Protein AF-A0A7D5GLR5-F1 (afdb_monomer)

Sequence (211 aa):
MAATEPDDTLAATRSDNTSDATDSDDTLGTWSIRNIVSTMFPILIVLSMLEMGSGYVLEELERTYLENPTLLVLVPVMIGMGGNLGAILSSRLSTRLHLGLLEFDPRNEVLWTNVTAILGLAATVFSALGVAAWVVGRIIAEPMPLVDLFIISIVSGMLLSVIAIVLSLVATYISYTRGLDPDDTTIPVVTNLCDILGVIVLSGVALVVLN

Foldseek 3Di:
DDDDDDDDDPPDDDDDPPDPPPVVVVVVVCVPPVNCCVVVVVVVVVLVVLVVLLVVLVVVCVVLCVVPVLLVLLQVVLLVLLLVLLLVLLVVQLVCVVVVNDDPDPPPPVNVVSLVVSLVVLQVVLQVSLVVSQVCCVPPHPHDDSVLSNQLSNQLSNVSSVVSSVQSSVLSVVCVVVVHRSNVTSSVVSSSVSSSSSSVSSSVSSVVSVD

Structure (mmCIF, N/CA/C/O backbone):
data_AF-A0A7D5GLR5-F1
#
_entry.id   AF-A0A7D5GLR5-F1
#
loop_
_atom_site.group_PDB
_atom_site.id
_atom_site.type_symbol
_atom_site.label_atom_id
_atom_site.label_alt_id
_atom_site.label_comp_id
_atom_site.label_asym_id
_atom_site.label_entity_id
_atom_site.label_seq_id
_atom_site.pdbx_PDB_ins_code
_atom_site.Cartn_x
_atom_site.Cartn_y
_atom_site.Cartn_z
_atom_site.occupancy
_atom_site.B_iso_or_equiv
_atom_site.auth_seq_id
_atom_site.auth_comp_id
_atom_site.auth_asym_id
_atom_site.auth_atom_id
_atom_site.pdbx_PDB_model_num
ATOM 1 N N . MET A 1 1 ? -38.966 45.406 81.814 1.00 36.97 1 MET A N 1
ATOM 2 C CA . MET A 1 1 ? -39.412 44.006 81.956 1.00 36.97 1 MET A CA 1
ATOM 3 C C . MET A 1 1 ? -39.233 43.345 80.600 1.00 36.97 1 MET A C 1
ATOM 5 O O . MET A 1 1 ? -39.897 43.802 79.687 1.00 36.97 1 MET A O 1
ATOM 9 N N . ALA A 1 2 ? -38.299 42.381 80.522 1.00 36.81 2 ALA A N 1
ATOM 10 C CA . ALA A 1 2 ? -38.001 41.416 79.440 1.00 36.81 2 ALA A CA 1
ATOM 11 C C . ALA A 1 2 ? -37.763 41.984 78.014 1.00 36.81 2 ALA A C 1
ATOM 13 O O . ALA A 1 2 ? -38.624 42.650 77.462 1.00 36.81 2 ALA A O 1
ATOM 14 N N . ALA A 1 3 ? -36.557 41.914 77.436 1.00 41.94 3 ALA A N 1
ATOM 15 C CA . ALA A 1 3 ? -35.819 40.734 76.942 1.00 41.94 3 ALA A CA 1
ATOM 16 C C . ALA A 1 3 ? -36.430 40.129 75.666 1.00 41.94 3 ALA A C 1
ATOM 18 O O . ALA A 1 3 ? -37.483 39.514 75.758 1.00 41.94 3 ALA A O 1
ATOM 19 N N . THR A 1 4 ? -35.731 40.292 74.532 1.00 40.88 4 THR A N 1
ATOM 20 C CA . THR A 1 4 ? -35.297 39.203 73.628 1.00 40.88 4 THR A CA 1
ATOM 21 C C . THR A 1 4 ? -34.386 39.772 72.535 1.00 40.88 4 THR A C 1
ATOM 23 O O . THR A 1 4 ? -34.768 40.699 71.821 1.00 40.88 4 THR A O 1
ATOM 26 N N . GLU A 1 5 ? -33.172 39.229 72.468 1.00 53.59 5 GLU A N 1
ATOM 27 C CA . GLU A 1 5 ? -32.169 39.401 71.412 1.00 53.59 5 GLU A CA 1
ATOM 28 C C . GLU A 1 5 ? -32.659 38.804 70.077 1.00 53.59 5 GLU A C 1
ATOM 30 O O . GLU A 1 5 ? -33.437 37.846 70.100 1.00 53.59 5 GLU A O 1
ATOM 35 N N . PRO A 1 6 ? -32.229 39.327 68.914 1.00 46.25 6 PRO A N 1
ATOM 36 C CA . PRO A 1 6 ? -32.397 38.636 67.646 1.00 46.25 6 PRO A CA 1
ATOM 37 C C . PRO A 1 6 ? -31.303 37.576 67.458 1.00 46.25 6 PRO A C 1
ATOM 39 O O . PRO A 1 6 ? -30.111 37.862 67.540 1.00 46.25 6 PRO A O 1
ATOM 42 N N . ASP A 1 7 ? -31.800 36.368 67.215 1.00 47.41 7 ASP A N 1
ATOM 43 C CA . ASP A 1 7 ? -31.128 35.087 67.035 1.00 47.41 7 ASP A CA 1
ATOM 44 C C . ASP A 1 7 ? -30.298 35.013 65.739 1.00 47.41 7 ASP A C 1
ATOM 46 O O . ASP A 1 7 ? -30.576 35.684 64.738 1.00 47.41 7 ASP A O 1
ATOM 50 N N . ASP A 1 8 ? -29.277 34.169 65.793 1.00 51.53 8 ASP A N 1
ATOM 51 C CA . ASP A 1 8 ? -28.234 33.933 64.805 1.00 51.53 8 ASP A CA 1
ATOM 52 C C . ASP A 1 8 ? -28.793 33.462 63.454 1.00 51.53 8 ASP A C 1
ATOM 54 O O . ASP A 1 8 ? -29.379 32.388 63.328 1.00 51.53 8 ASP A O 1
ATOM 58 N N . THR A 1 9 ? -28.578 34.221 62.376 1.00 48.53 9 THR A N 1
ATOM 59 C CA . THR A 1 9 ? -28.794 33.687 61.014 1.00 48.53 9 THR A CA 1
ATOM 60 C C . THR A 1 9 ? -27.865 34.293 59.967 1.00 48.53 9 THR A C 1
ATOM 62 O O . THR A 1 9 ? -28.289 34.579 58.856 1.00 48.53 9 THR A O 1
ATOM 65 N N . LEU A 1 10 ? -26.584 34.494 60.287 1.00 43.31 10 LEU A N 1
ATOM 66 C CA . LEU A 1 10 ? -25.563 34.903 59.307 1.00 43.31 10 LEU A CA 1
ATOM 67 C C . LEU A 1 10 ? -24.182 34.326 59.674 1.00 43.31 10 LEU A C 1
ATOM 69 O O . LEU A 1 10 ? -23.187 35.035 59.776 1.00 43.31 10 LEU A O 1
ATOM 73 N N . ALA A 1 11 ? -24.113 33.010 59.869 1.00 46.34 11 ALA A N 1
ATOM 74 C CA . ALA A 1 11 ? -22.854 32.287 60.014 1.00 46.34 11 ALA A CA 1
ATOM 75 C C . ALA A 1 11 ? -22.907 30.984 59.209 1.00 46.34 11 ALA A C 1
ATOM 77 O O . ALA A 1 11 ? -23.265 29.947 59.748 1.00 46.34 11 ALA A O 1
ATOM 78 N N . ALA A 1 12 ? -22.604 31.063 57.907 1.00 43.88 12 ALA A N 1
ATOM 79 C CA . ALA A 1 12 ? -22.010 29.985 57.099 1.00 43.88 12 ALA A CA 1
ATOM 80 C C . ALA A 1 12 ? -21.977 30.391 55.615 1.00 43.88 12 ALA A C 1
ATOM 82 O O . ALA A 1 12 ? -22.615 29.779 54.762 1.00 43.88 12 ALA A O 1
ATOM 83 N N . THR A 1 13 ? -21.215 31.434 55.286 1.00 43.81 13 THR A N 1
ATOM 84 C CA . THR A 1 13 ? -20.824 31.677 53.896 1.00 43.81 13 THR A CA 1
ATOM 85 C C . THR A 1 13 ? -19.373 31.242 53.742 1.00 43.81 13 THR A C 1
ATOM 87 O O . THR A 1 13 ? -18.469 31.938 54.193 1.00 43.81 13 THR A O 1
ATOM 90 N N . ARG A 1 14 ? -19.189 30.121 53.030 1.00 43.31 14 ARG A N 1
ATOM 91 C CA . ARG A 1 14 ? -18.002 29.794 52.222 1.00 43.31 14 ARG A CA 1
ATOM 92 C C . ARG A 1 14 ? -16.770 29.252 52.962 1.00 43.31 14 ARG A C 1
ATOM 94 O O . ARG A 1 14 ? -15.733 29.903 53.027 1.00 43.31 14 ARG A O 1
ATOM 101 N N . SER A 1 15 ? -16.842 27.983 53.348 1.00 46.47 15 SER A N 1
ATOM 102 C CA . SER A 1 15 ? -15.680 27.088 53.377 1.00 46.47 15 SER A CA 1
ATOM 103 C C . SER A 1 15 ? -16.060 25.778 52.693 1.00 46.47 15 SER A C 1
ATOM 105 O O . SER A 1 15 ? -16.924 25.069 53.195 1.00 46.47 15 SER A O 1
ATOM 107 N N . ASP A 1 16 ? -15.506 25.567 51.498 1.00 40.03 16 ASP A N 1
ATOM 108 C CA . ASP A 1 16 ? -15.065 24.277 50.938 1.00 40.03 16 ASP A CA 1
ATOM 109 C C . ASP A 1 16 ? -15.019 24.395 49.415 1.00 40.03 16 ASP A C 1
ATOM 111 O O . ASP A 1 16 ? -15.901 23.977 48.673 1.00 40.03 16 ASP A O 1
ATOM 115 N N . ASN A 1 17 ? -13.951 25.042 48.952 1.00 43.94 17 ASN A N 1
ATOM 116 C CA . ASN A 1 17 ? -13.472 24.932 47.584 1.00 43.94 17 ASN A CA 1
ATOM 117 C C . ASN A 1 17 ? -12.089 24.282 47.652 1.00 43.94 17 ASN A C 1
ATOM 119 O O . ASN A 1 17 ? -11.079 24.958 47.475 1.00 43.94 17 ASN A O 1
ATOM 123 N N . THR A 1 18 ? -12.047 22.997 48.001 1.00 45.31 18 THR A N 1
ATOM 124 C CA . THR A 1 18 ? -10.824 22.180 48.014 1.00 45.31 18 THR A CA 1
ATOM 125 C C . THR A 1 18 ? -11.166 20.715 47.733 1.00 45.31 18 THR A C 1
ATOM 127 O O . THR A 1 18 ? -10.978 19.854 48.586 1.00 45.31 18 THR A O 1
ATOM 130 N N . SER A 1 19 ? -11.700 20.416 46.549 1.00 42.56 19 SER A N 1
ATOM 131 C CA . SER A 1 19 ? -11.796 19.026 46.069 1.00 42.56 19 SER A CA 1
ATOM 132 C C . SER A 1 19 ? -11.801 18.890 44.542 1.00 42.56 19 SER A C 1
ATOM 134 O O . SER A 1 19 ? -12.314 17.904 44.032 1.00 42.56 19 SER A O 1
ATOM 136 N N . ASP A 1 20 ? -11.244 19.865 43.815 1.00 45.47 20 ASP A N 1
ATOM 137 C CA . ASP A 1 20 ? -11.193 19.854 42.338 1.00 45.47 20 ASP A CA 1
ATOM 138 C C . ASP A 1 20 ? -9.765 20.054 41.786 1.00 45.47 20 ASP A C 1
ATOM 140 O O . ASP A 1 20 ? -9.559 20.338 40.615 1.00 45.47 20 ASP A O 1
ATOM 144 N N . ALA A 1 21 ? -8.745 19.938 42.647 1.00 46.94 21 ALA A N 1
ATOM 145 C CA . ALA A 1 21 ? -7.337 20.130 42.270 1.00 46.94 21 ALA A CA 1
ATOM 146 C C . ALA A 1 21 ? -6.544 18.816 42.145 1.00 46.94 21 ALA A C 1
ATOM 148 O O . ALA A 1 21 ? -5.347 18.850 41.884 1.00 46.94 21 ALA A O 1
ATOM 149 N N . THR A 1 22 ? -7.181 17.662 42.355 1.00 45.03 22 THR A N 1
ATOM 150 C CA . THR A 1 22 ? -6.513 16.349 42.337 1.00 45.03 22 THR A CA 1
ATOM 151 C C . THR A 1 22 ? -6.690 15.571 41.034 1.00 45.03 22 THR A C 1
ATOM 153 O O . THR A 1 22 ? -5.967 14.605 40.838 1.00 45.03 22 THR A O 1
ATOM 156 N N . ASP A 1 23 ? -7.576 15.993 40.124 1.00 52.19 23 ASP A N 1
ATOM 157 C CA . ASP A 1 23 ? -7.815 15.292 38.843 1.00 52.19 23 ASP A CA 1
ATOM 158 C C . ASP A 1 23 ? -6.988 15.879 37.674 1.00 52.19 23 ASP A C 1
ATOM 160 O O . ASP A 1 23 ? -6.759 15.250 36.639 1.00 52.19 23 ASP A O 1
ATOM 164 N N . SER A 1 24 ? -6.459 17.097 37.843 1.00 52.53 24 SER A N 1
ATOM 165 C CA . SER A 1 24 ? -5.576 17.738 36.861 1.00 52.53 24 SER A CA 1
ATOM 166 C C . SER A 1 24 ? -4.137 17.213 36.893 1.00 52.53 24 SER A C 1
ATOM 168 O O . SER A 1 24 ? -3.441 17.302 35.887 1.00 52.53 24 SER A O 1
ATOM 170 N N . ASP A 1 25 ? -3.676 16.654 38.016 1.00 53.09 25 ASP A N 1
ATOM 171 C CA . ASP A 1 25 ? -2.301 16.142 38.134 1.00 53.09 25 ASP A CA 1
ATOM 172 C C . ASP A 1 25 ? -2.132 14.746 37.501 1.00 53.09 25 ASP A C 1
ATOM 174 O O . ASP A 1 25 ? -1.087 14.467 36.905 1.00 53.09 25 ASP A O 1
ATOM 178 N N . ASP A 1 26 ? -3.171 13.902 37.515 1.00 55.97 26 ASP A N 1
ATOM 179 C CA . ASP A 1 26 ? -3.141 12.582 36.861 1.00 55.97 26 ASP A CA 1
ATOM 180 C C . ASP A 1 26 ? -3.177 12.693 35.326 1.00 55.97 26 ASP A C 1
ATOM 182 O O . ASP A 1 26 ? -2.518 11.925 34.615 1.00 55.97 26 ASP A O 1
ATOM 186 N N . THR A 1 27 ? -3.857 13.709 34.787 1.00 55.38 27 THR A N 1
ATOM 187 C CA . THR A 1 27 ? -3.875 13.973 33.338 1.00 55.38 27 THR A CA 1
ATOM 188 C C . THR A 1 27 ? -2.554 14.556 32.825 1.00 55.38 27 THR A C 1
ATOM 190 O O . THR A 1 27 ? -2.167 14.263 31.695 1.00 55.38 27 THR A O 1
ATOM 193 N N . LEU A 1 28 ? -1.797 15.294 33.647 1.00 54.66 28 LEU A N 1
ATOM 194 C CA . LEU A 1 28 ? -0.475 15.831 33.285 1.00 54.66 28 LEU A CA 1
ATOM 195 C C . LEU A 1 28 ? 0.649 14.782 33.360 1.00 54.66 28 LEU A C 1
ATOM 197 O O . LEU A 1 28 ? 1.656 14.902 32.655 1.00 54.66 28 LEU A O 1
ATOM 201 N N . GLY A 1 29 ? 0.479 13.726 34.162 1.00 58.22 29 GLY A N 1
ATOM 202 C CA . GLY A 1 29 ? 1.430 12.613 34.253 1.00 58.22 29 GLY A CA 1
ATOM 203 C C . GLY A 1 29 ? 1.592 11.830 32.942 1.00 58.22 29 GLY A C 1
ATOM 204 O O . GLY A 1 29 ? 2.689 11.352 32.637 1.00 58.22 29 GLY A O 1
ATOM 205 N N . THR A 1 30 ? 0.539 11.742 32.123 1.00 59.44 30 THR A N 1
ATOM 206 C CA . THR A 1 30 ? 0.568 11.052 30.817 1.00 59.44 30 THR A CA 1
ATOM 207 C C . THR A 1 30 ? 1.352 11.826 29.750 1.00 59.44 30 THR A C 1
ATOM 209 O O . THR A 1 30 ? 2.042 11.214 28.938 1.00 59.44 30 THR A O 1
ATOM 212 N N . TRP A 1 31 ? 1.354 13.162 29.815 1.00 65.31 31 TRP A N 1
ATOM 213 C CA . TRP A 1 31 ? 2.074 14.058 28.896 1.00 65.31 31 TRP A CA 1
ATOM 214 C C . TRP A 1 31 ? 3.518 14.371 29.325 1.00 65.31 31 TRP A C 1
ATOM 216 O O . TRP A 1 31 ? 4.193 15.207 28.721 1.00 65.31 31 TRP A O 1
ATOM 226 N N . SER A 1 32 ? 4.036 13.692 30.353 1.00 83.19 32 SER A N 1
ATOM 227 C CA . SER A 1 32 ? 5.448 13.798 30.721 1.00 83.19 32 SER A CA 1
ATOM 228 C C . SER A 1 32 ? 6.332 13.246 29.601 1.00 83.19 32 SER A C 1
ATOM 230 O O . SER A 1 32 ? 6.158 12.104 29.177 1.00 83.19 32 SER A O 1
ATOM 232 N N . ILE A 1 33 ? 7.352 14.012 29.190 1.00 83.06 33 ILE A N 1
ATOM 233 C CA . ILE A 1 33 ? 8.361 13.585 28.199 1.00 83.06 33 ILE A CA 1
ATOM 234 C C . ILE A 1 33 ? 8.906 12.193 28.546 1.00 83.06 33 ILE A C 1
ATOM 236 O O . ILE A 1 33 ? 9.078 11.355 27.667 1.00 83.06 33 ILE A O 1
ATOM 240 N N . ARG A 1 34 ? 9.121 11.911 29.839 1.00 83.50 34 ARG A N 1
ATOM 241 C CA . ARG A 1 34 ? 9.612 10.610 30.306 1.00 83.50 34 ARG A CA 1
ATOM 242 C C . ARG A 1 34 ? 8.625 9.475 30.022 1.00 83.50 34 ARG A C 1
ATOM 244 O O . ARG A 1 34 ? 9.065 8.403 29.622 1.00 83.50 34 ARG A O 1
ATOM 251 N N . ASN A 1 35 ? 7.327 9.702 30.210 1.00 81.12 35 ASN A N 1
ATOM 252 C CA . ASN A 1 35 ? 6.303 8.696 29.931 1.00 81.12 35 ASN A CA 1
ATOM 253 C C . ASN A 1 35 ? 6.132 8.486 28.426 1.00 81.12 35 ASN A C 1
ATOM 255 O O . ASN A 1 35 ? 6.126 7.343 27.985 1.00 81.12 35 ASN A O 1
ATOM 259 N N . ILE A 1 36 ? 6.099 9.558 27.628 1.00 82.81 36 ILE A N 1
ATOM 260 C CA . ILE A 1 36 ? 6.034 9.454 26.161 1.00 82.81 36 ILE A CA 1
ATOM 261 C C . ILE A 1 36 ? 7.230 8.656 25.636 1.00 82.81 36 ILE A C 1
ATOM 263 O O . ILE A 1 36 ? 7.050 7.695 24.892 1.00 82.81 36 ILE A O 1
ATOM 267 N N . VAL A 1 37 ? 8.448 9.002 26.064 1.00 86.25 37 VAL A N 1
ATOM 268 C CA . VAL A 1 37 ? 9.662 8.285 25.651 1.00 86.25 37 VAL A CA 1
ATOM 269 C C . VAL A 1 37 ? 9.623 6.837 26.131 1.00 86.25 37 VAL A C 1
ATOM 271 O O . VAL A 1 37 ? 9.876 5.944 25.334 1.00 86.25 37 VAL A O 1
ATOM 274 N N . SER A 1 38 ? 9.262 6.566 27.386 1.00 83.38 38 SER A N 1
ATOM 275 C CA . SER A 1 38 ? 9.226 5.191 27.904 1.00 83.38 38 SER A CA 1
ATOM 276 C C . SER A 1 38 ? 8.162 4.313 27.237 1.00 83.38 38 SER A C 1
ATOM 278 O O . SER A 1 38 ? 8.349 3.100 27.188 1.00 83.38 38 SER A O 1
ATOM 280 N N . THR A 1 39 ? 7.071 4.895 26.736 1.00 80.56 39 THR A N 1
ATOM 281 C CA . THR A 1 39 ? 6.004 4.167 26.030 1.00 80.56 39 THR A CA 1
ATOM 282 C C . THR A 1 39 ? 6.329 3.986 24.549 1.00 80.56 39 THR A C 1
ATOM 284 O O . THR A 1 39 ? 6.169 2.893 24.013 1.00 80.56 39 THR A O 1
ATOM 287 N N . MET A 1 40 ? 6.828 5.031 23.883 1.00 82.62 40 MET A N 1
ATOM 288 C CA . MET A 1 40 ? 7.118 4.999 22.446 1.00 82.62 40 MET A CA 1
ATOM 289 C C . MET A 1 40 ? 8.426 4.277 22.133 1.00 82.62 40 MET A C 1
ATOM 291 O O . MET A 1 40 ? 8.505 3.582 21.128 1.00 82.62 40 MET A O 1
ATOM 295 N N . PHE A 1 41 ? 9.454 4.397 22.976 1.00 87.81 41 PHE A N 1
ATOM 296 C CA . PHE A 1 41 ? 10.775 3.827 22.701 1.00 87.81 41 PHE A CA 1
ATOM 297 C C . PHE A 1 41 ? 10.757 2.298 22.499 1.00 87.81 41 PHE A C 1
ATOM 299 O O . PHE A 1 41 ? 11.326 1.839 21.508 1.00 87.81 41 PHE A O 1
ATOM 306 N N . PRO A 1 42 ? 10.069 1.488 23.332 1.00 86.12 42 PRO A N 1
ATOM 307 C CA . PRO A 1 42 ? 9.933 0.054 23.079 1.00 86.12 42 PRO A CA 1
ATOM 308 C C . PRO A 1 42 ? 9.174 -0.252 21.783 1.00 86.12 42 PRO A C 1
ATOM 310 O O . PRO A 1 42 ? 9.580 -1.141 21.038 1.00 86.12 42 PRO A O 1
ATOM 313 N N . ILE A 1 43 ? 8.101 0.495 21.496 1.00 82.75 43 ILE A N 1
ATOM 314 C CA . ILE A 1 43 ? 7.309 0.335 20.268 1.00 82.75 43 ILE A CA 1
ATOM 315 C C . ILE A 1 43 ? 8.186 0.620 19.046 1.00 82.75 43 ILE A C 1
ATOM 317 O O . ILE A 1 43 ? 8.207 -0.180 18.117 1.00 82.75 43 ILE A O 1
ATOM 321 N N . LEU A 1 44 ? 8.971 1.699 19.075 1.00 84.00 44 LEU A N 1
ATOM 322 C CA . LEU A 1 44 ? 9.898 2.053 18.003 1.00 84.00 44 LEU A CA 1
ATOM 323 C C . LEU A 1 44 ? 10.947 0.966 17.771 1.00 84.00 44 LEU A C 1
ATOM 325 O O . LEU A 1 44 ? 11.190 0.623 16.624 1.00 84.00 44 LEU A O 1
ATOM 329 N N . ILE A 1 45 ? 11.523 0.373 18.823 1.00 89.25 45 ILE A N 1
ATOM 330 C CA . ILE A 1 45 ? 12.472 -0.743 18.660 1.00 89.25 45 ILE A CA 1
ATOM 331 C C . ILE A 1 45 ? 11.810 -1.921 17.940 1.00 89.25 45 ILE A C 1
ATOM 333 O O . ILE A 1 45 ? 12.396 -2.481 17.014 1.00 89.25 45 ILE A O 1
ATOM 337 N N . VAL A 1 46 ? 10.593 -2.292 18.346 1.00 85.56 46 VAL A N 1
ATOM 338 C CA . VAL A 1 46 ? 9.854 -3.397 17.717 1.00 85.56 46 VAL A CA 1
ATOM 339 C C . VAL A 1 46 ? 9.542 -3.080 16.253 1.00 85.56 46 VAL A C 1
ATOM 341 O O . VAL A 1 46 ? 9.744 -3.934 15.392 1.00 85.56 46 VAL A O 1
ATOM 344 N N . LEU A 1 47 ? 9.107 -1.856 15.957 1.00 81.94 47 LEU A N 1
ATOM 345 C CA . LEU A 1 47 ? 8.835 -1.402 14.593 1.00 81.94 47 LEU A CA 1
ATOM 346 C C . LEU A 1 47 ? 10.100 -1.391 13.735 1.00 81.94 47 LEU A C 1
ATOM 348 O O . LEU A 1 47 ? 10.095 -1.965 12.653 1.00 81.94 47 LEU A O 1
ATOM 352 N N . SER A 1 48 ? 11.211 -0.859 14.243 1.00 84.62 48 SER A N 1
ATOM 353 C CA . SER A 1 48 ? 12.496 -0.872 13.539 1.00 84.62 48 SER A CA 1
ATOM 354 C C . SER A 1 48 ? 12.994 -2.293 13.263 1.00 84.62 48 SER A C 1
ATOM 356 O O . SER A 1 48 ? 13.555 -2.553 12.201 1.00 84.62 48 SER A O 1
ATOM 358 N N . MET A 1 49 ? 12.773 -3.240 14.183 1.00 86.62 49 MET A N 1
ATOM 359 C CA . MET A 1 49 ? 13.085 -4.653 13.939 1.00 86.62 49 MET A CA 1
ATOM 360 C C . MET A 1 49 ? 12.217 -5.256 12.827 1.00 86.62 49 MET A C 1
ATOM 362 O O . MET A 1 49 ? 12.718 -6.047 12.030 1.00 86.62 49 MET A O 1
ATOM 366 N N . LEU A 1 50 ? 10.936 -4.887 12.749 1.00 80.69 50 LEU A N 1
ATOM 367 C CA . LEU A 1 50 ? 10.045 -5.328 11.674 1.00 80.69 50 LEU A CA 1
ATOM 368 C C . LEU A 1 50 ? 10.423 -4.703 10.321 1.00 80.69 50 LEU A C 1
ATOM 370 O O . LEU A 1 50 ? 10.491 -5.414 9.318 1.00 80.69 50 LEU A O 1
ATOM 374 N N . GLU A 1 51 ? 10.732 -3.406 10.292 1.00 80.12 51 GLU A N 1
ATOM 375 C CA . GLU A 1 51 ? 11.186 -2.693 9.090 1.00 80.12 51 GLU A CA 1
ATOM 376 C C . GLU A 1 51 ? 12.518 -3.231 8.563 1.00 80.12 51 GLU A C 1
ATOM 378 O O . GLU A 1 51 ? 12.714 -3.308 7.351 1.00 80.12 51 GLU A O 1
ATOM 383 N N . MET A 1 52 ? 13.408 -3.694 9.445 1.00 86.38 52 MET A N 1
ATOM 384 C CA . MET A 1 52 ? 14.639 -4.375 9.035 1.00 86.38 52 MET A CA 1
ATOM 385 C C . MET A 1 52 ? 14.347 -5.610 8.166 1.00 86.38 52 MET A C 1
ATOM 387 O O . MET A 1 52 ? 15.103 -5.892 7.240 1.00 86.38 52 MET A O 1
ATOM 391 N N . GLY A 1 53 ? 13.224 -6.302 8.390 1.00 82.25 53 GLY A N 1
ATOM 392 C CA . GLY A 1 53 ? 12.775 -7.397 7.525 1.00 82.25 53 GLY A CA 1
ATOM 393 C C . GLY A 1 53 ? 12.402 -6.935 6.111 1.00 82.25 53 GLY A C 1
ATOM 394 O O . GLY A 1 53 ? 12.735 -7.606 5.138 1.00 82.25 53 GLY A O 1
ATOM 395 N N . SER A 1 54 ? 11.770 -5.767 5.985 1.00 79.62 54 SER A N 1
ATOM 396 C CA . SER A 1 54 ? 11.487 -5.127 4.692 1.00 79.62 54 SER A CA 1
ATOM 397 C C . SER A 1 54 ? 12.780 -4.725 3.970 1.00 79.62 54 SER A C 1
ATOM 399 O O . SER A 1 54 ? 12.954 -5.006 2.782 1.00 79.62 54 SER A O 1
ATOM 401 N N . GLY A 1 55 ? 13.735 -4.158 4.716 1.00 82.31 55 GLY A N 1
ATOM 402 C CA . GLY A 1 55 ? 15.073 -3.836 4.216 1.00 82.31 55 GLY A CA 1
ATOM 403 C C . GLY A 1 55 ? 15.832 -5.064 3.711 1.00 82.31 55 GLY A C 1
ATOM 404 O O . GLY A 1 55 ? 16.413 -5.009 2.634 1.00 82.31 55 GLY A O 1
ATOM 405 N N . TYR A 1 56 ? 15.754 -6.189 4.425 1.00 86.50 56 TYR A N 1
ATOM 406 C CA . TYR A 1 56 ? 16.368 -7.451 4.002 1.00 86.50 56 TYR A CA 1
ATOM 407 C C . TYR A 1 56 ? 15.782 -7.978 2.681 1.00 86.50 56 TYR A C 1
ATOM 409 O O . TYR A 1 56 ? 16.519 -8.426 1.808 1.00 86.50 56 TYR A O 1
ATOM 417 N N . VAL A 1 57 ? 14.460 -7.872 2.488 1.00 81.38 57 VAL A N 1
ATOM 418 C CA . VAL A 1 57 ? 13.826 -8.220 1.201 1.00 81.38 57 VAL A CA 1
ATOM 419 C C . VAL A 1 57 ? 14.334 -7.319 0.075 1.00 81.38 57 VAL A C 1
ATOM 421 O O . VAL A 1 57 ? 14.517 -7.788 -1.045 1.00 81.38 57 VAL A O 1
ATOM 424 N N . LEU A 1 58 ? 14.560 -6.034 0.350 1.00 80.50 58 LEU A N 1
ATOM 425 C CA . LEU A 1 58 ? 15.099 -5.109 -0.643 1.00 80.50 58 LEU A CA 1
ATOM 426 C C . LEU A 1 58 ? 16.577 -5.397 -0.958 1.00 80.50 58 LEU A C 1
ATOM 428 O O . LEU A 1 58 ? 16.962 -5.307 -2.120 1.00 80.50 58 LEU A O 1
ATOM 432 N N . GLU A 1 59 ? 17.374 -5.783 0.043 1.00 84.00 59 GLU A N 1
ATOM 433 C CA . GLU A 1 59 ? 18.779 -6.195 -0.110 1.00 84.00 59 GLU A CA 1
ATOM 434 C C . GLU A 1 59 ? 18.911 -7.443 -0.991 1.00 84.00 59 GLU A C 1
ATOM 436 O O . GLU A 1 59 ? 19.716 -7.461 -1.918 1.00 84.00 59 GLU A O 1
ATOM 441 N N . GLU A 1 60 ? 18.059 -8.453 -0.798 1.00 83.00 60 GLU A N 1
ATOM 442 C CA . GLU A 1 60 ? 18.053 -9.652 -1.654 1.00 83.00 60 GLU A CA 1
ATOM 443 C C . GLU A 1 60 ? 17.805 -9.302 -3.137 1.00 83.00 60 GLU A C 1
ATOM 445 O O . GLU A 1 60 ? 18.248 -9.999 -4.052 1.00 83.00 60 GLU A O 1
ATOM 450 N N . LEU A 1 61 ? 17.119 -8.185 -3.382 1.00 81.81 61 LEU A N 1
ATOM 451 C CA . LEU A 1 61 ? 16.745 -7.700 -4.709 1.00 81.81 61 LEU A CA 1
ATOM 452 C C . LEU A 1 61 ? 17.610 -6.537 -5.186 1.00 81.81 61 LEU A C 1
ATOM 454 O O . LEU A 1 61 ? 17.322 -5.946 -6.231 1.00 81.81 61 LEU A O 1
ATOM 458 N N . GLU A 1 62 ? 18.698 -6.245 -4.470 1.00 84.69 62 GLU A N 1
ATOM 459 C CA . GLU A 1 62 ? 19.624 -5.152 -4.755 1.00 84.69 62 GLU A CA 1
ATOM 460 C C . GLU A 1 62 ? 20.038 -5.149 -6.227 1.00 84.69 62 GLU A C 1
ATOM 462 O O . GLU A 1 62 ? 19.982 -4.109 -6.873 1.00 84.69 62 GLU A O 1
ATOM 467 N N . ARG A 1 63 ? 20.369 -6.314 -6.800 1.00 83.81 63 ARG A N 1
ATOM 468 C CA . ARG A 1 63 ? 20.777 -6.414 -8.212 1.00 83.81 63 ARG A CA 1
ATOM 469 C C . ARG A 1 63 ? 19.717 -5.876 -9.170 1.00 83.81 63 ARG A C 1
ATOM 471 O O . ARG A 1 63 ? 20.046 -5.064 -10.027 1.00 83.81 63 ARG A O 1
ATOM 478 N N . THR A 1 64 ? 18.454 -6.261 -8.995 1.00 83.69 64 THR A N 1
ATOM 479 C CA . THR A 1 64 ? 17.348 -5.798 -9.847 1.00 83.69 64 THR A CA 1
ATOM 480 C C . THR A 1 64 ? 17.159 -4.285 -9.747 1.00 83.69 64 THR A C 1
ATOM 482 O O . THR A 1 64 ? 16.940 -3.621 -10.762 1.00 83.69 64 THR A O 1
ATOM 485 N N . TYR A 1 65 ? 17.271 -3.727 -8.538 1.00 85.31 65 TYR A N 1
ATOM 486 C CA . TYR A 1 65 ? 17.135 -2.288 -8.303 1.00 85.31 65 TYR A CA 1
ATOM 487 C C . TYR A 1 65 ? 18.363 -1.484 -8.756 1.00 85.31 65 TYR A C 1
ATOM 489 O O . TYR A 1 65 ? 18.200 -0.357 -9.216 1.00 85.31 65 TYR A O 1
ATOM 497 N N . LEU A 1 66 ? 19.575 -2.041 -8.676 1.00 85.62 66 LEU A N 1
ATOM 498 C CA . LEU A 1 66 ? 20.796 -1.410 -9.188 1.00 85.62 66 LEU A CA 1
ATOM 499 C C . LEU A 1 66 ? 20.852 -1.416 -10.717 1.00 85.62 66 LEU A C 1
ATOM 501 O O . LEU A 1 66 ? 21.334 -0.454 -11.307 1.00 85.62 66 LEU A O 1
ATOM 505 N N . GLU A 1 67 ? 20.333 -2.463 -11.358 1.00 86.00 67 GLU A N 1
ATOM 506 C CA . GLU A 1 67 ? 20.165 -2.515 -12.815 1.00 86.00 67 GLU A CA 1
ATOM 507 C C . GLU A 1 67 ? 19.043 -1.586 -13.301 1.00 86.00 67 GLU A C 1
ATOM 509 O O . GLU A 1 67 ? 19.060 -1.146 -14.447 1.00 86.00 67 GLU A O 1
ATOM 514 N N . ASN A 1 68 ? 18.088 -1.240 -12.428 1.00 87.88 68 ASN A N 1
ATOM 515 C CA . ASN A 1 68 ? 16.972 -0.348 -12.743 1.00 87.88 68 ASN A CA 1
ATOM 516 C C . ASN A 1 68 ? 16.794 0.747 -11.670 1.00 87.88 68 ASN A C 1
ATOM 518 O O . ASN A 1 68 ? 15.784 0.749 -10.954 1.00 87.88 68 ASN A O 1
ATOM 522 N N . PRO A 1 69 ? 17.709 1.735 -11.570 1.00 87.12 69 PRO A N 1
ATOM 523 C CA . PRO A 1 69 ? 17.700 2.728 -10.488 1.00 87.12 69 PRO A CA 1
ATOM 524 C C . PRO A 1 69 ? 16.409 3.551 -10.391 1.00 87.12 69 PRO A C 1
ATOM 526 O O . PRO A 1 69 ? 16.050 4.033 -9.318 1.00 87.12 69 PRO A O 1
ATOM 529 N N . THR A 1 70 ? 15.667 3.693 -11.495 1.00 89.00 70 THR A N 1
ATOM 530 C CA . THR A 1 70 ? 14.369 4.385 -11.511 1.00 89.00 70 THR A CA 1
ATOM 531 C C . THR A 1 70 ? 13.317 3.694 -10.626 1.00 89.00 70 THR A C 1
ATOM 533 O O . THR A 1 70 ? 12.429 4.371 -10.104 1.00 89.00 70 THR A O 1
ATOM 536 N N . LEU A 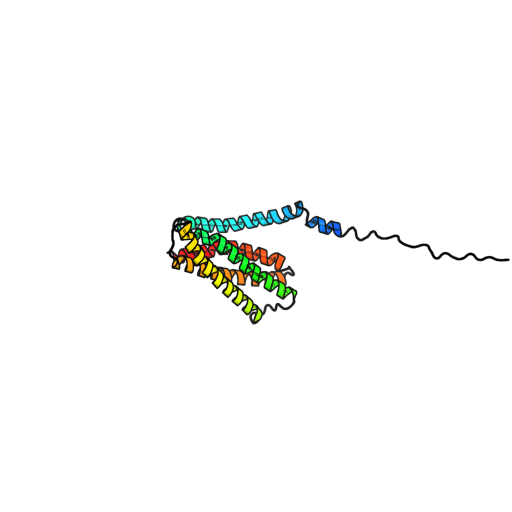1 71 ? 13.432 2.386 -10.359 1.00 89.81 71 LEU A N 1
ATOM 537 C CA . LEU A 1 71 ? 12.540 1.673 -9.434 1.00 89.81 71 LEU A CA 1
ATOM 538 C C . LEU A 1 71 ? 12.652 2.174 -7.992 1.00 89.81 71 LEU A C 1
ATOM 540 O O . LEU A 1 71 ? 11.664 2.152 -7.260 1.00 89.81 71 LEU A O 1
ATOM 544 N N . LEU A 1 72 ? 13.819 2.678 -7.582 1.00 89.81 72 LEU A N 1
ATOM 545 C CA . LEU A 1 72 ? 14.029 3.191 -6.224 1.00 89.81 72 LEU A CA 1
ATOM 546 C C . LEU A 1 72 ? 13.148 4.410 -5.921 1.00 89.81 72 LEU A C 1
ATOM 548 O O . LEU A 1 72 ? 12.812 4.652 -4.765 1.00 89.81 72 LEU A O 1
ATOM 552 N N . VAL A 1 73 ? 12.713 5.145 -6.951 1.00 90.12 73 VAL A N 1
ATOM 553 C CA . VAL A 1 73 ? 11.772 6.269 -6.813 1.00 90.12 73 VAL A CA 1
ATOM 554 C C . VAL A 1 73 ? 10.381 5.783 -6.392 1.00 90.12 73 VAL A C 1
ATOM 556 O O . VAL A 1 73 ? 9.666 6.490 -5.682 1.00 90.12 73 VAL A O 1
ATOM 559 N N . LEU A 1 74 ? 9.990 4.573 -6.805 1.00 91.94 74 LEU A N 1
ATOM 560 C CA . LEU A 1 74 ? 8.681 4.001 -6.489 1.00 91.94 74 LEU A CA 1
ATOM 561 C C . LEU A 1 74 ? 8.593 3.545 -5.033 1.00 91.94 74 LEU A C 1
ATOM 563 O O . LEU A 1 74 ? 7.527 3.679 -4.444 1.00 91.94 74 LEU A O 1
ATOM 567 N N . VAL A 1 75 ? 9.687 3.048 -4.449 1.00 91.38 75 VAL A N 1
ATOM 568 C CA . VAL A 1 75 ? 9.706 2.423 -3.113 1.00 91.38 75 VAL A CA 1
ATOM 569 C C . VAL A 1 75 ? 9.102 3.319 -2.019 1.00 91.38 75 VAL A C 1
ATOM 571 O O . VAL A 1 75 ? 8.072 2.938 -1.459 1.00 91.38 75 VAL A O 1
ATOM 574 N N . PRO A 1 76 ? 9.645 4.518 -1.719 1.00 91.06 76 PRO A N 1
ATOM 575 C CA . PRO A 1 76 ? 9.134 5.332 -0.616 1.00 91.06 76 PRO A CA 1
ATOM 576 C C . PRO A 1 76 ? 7.713 5.843 -0.877 1.00 91.06 76 PRO A C 1
ATOM 578 O O . PRO A 1 76 ? 6.910 5.955 0.048 1.00 91.06 76 PRO A O 1
ATOM 581 N N . VAL A 1 77 ? 7.377 6.134 -2.139 1.00 93.25 77 VAL A N 1
ATOM 582 C CA . VAL A 1 77 ? 6.046 6.641 -2.489 1.00 93.25 77 VAL A CA 1
ATOM 583 C C . VAL A 1 77 ? 5.001 5.532 -2.398 1.00 93.25 77 VAL A C 1
ATOM 585 O O . VAL A 1 77 ? 3.910 5.770 -1.893 1.00 93.25 77 VAL A O 1
ATOM 588 N N . MET A 1 78 ? 5.329 4.317 -2.836 1.00 93.25 78 MET A N 1
ATOM 589 C CA . MET A 1 78 ? 4.448 3.152 -2.753 1.00 93.25 78 MET A CA 1
ATOM 590 C C . MET A 1 78 ? 4.101 2.823 -1.300 1.00 93.25 78 MET A C 1
ATOM 592 O O . MET A 1 78 ? 2.922 2.699 -0.967 1.00 93.25 78 MET A O 1
ATOM 596 N N . ILE A 1 79 ? 5.125 2.758 -0.445 1.00 92.19 79 ILE A N 1
ATOM 597 C CA . ILE A 1 79 ? 5.000 2.537 0.999 1.00 92.19 79 ILE A CA 1
ATOM 598 C C . ILE A 1 79 ? 4.070 3.587 1.621 1.00 92.19 79 ILE A C 1
ATOM 600 O O . ILE A 1 79 ? 3.009 3.252 2.153 1.00 92.19 79 ILE A O 1
ATOM 604 N N . GLY A 1 80 ? 4.394 4.873 1.441 1.00 92.56 80 GLY A N 1
ATOM 605 C CA . GLY A 1 80 ? 3.609 5.964 2.021 1.00 92.56 80 GLY A CA 1
ATOM 606 C C . GLY A 1 80 ? 2.165 6.003 1.513 1.00 92.56 80 GLY A C 1
ATOM 607 O O . GLY A 1 80 ? 1.234 6.250 2.281 1.00 92.56 80 GLY A O 1
ATOM 608 N N . MET A 1 81 ? 1.941 5.720 0.227 1.00 92.44 81 MET A N 1
ATOM 609 C CA . MET A 1 81 ? 0.594 5.661 -0.343 1.00 92.44 81 MET A CA 1
ATOM 610 C C . MET A 1 81 ? -0.226 4.499 0.224 1.00 92.44 81 MET A C 1
ATOM 612 O O . MET A 1 81 ? -1.402 4.695 0.533 1.00 92.44 81 MET A O 1
ATOM 616 N N . GLY A 1 82 ? 0.371 3.316 0.398 1.00 90.81 82 GLY A N 1
ATOM 617 C CA . GLY A 1 82 ? -0.295 2.158 0.999 1.00 90.81 82 GLY A CA 1
ATOM 618 C C . GLY A 1 82 ? -0.784 2.435 2.422 1.00 90.81 82 GLY A C 1
ATOM 619 O O . GLY A 1 82 ? -1.960 2.211 2.724 1.00 90.81 82 GLY A O 1
ATOM 620 N N . GLY A 1 83 ? 0.087 2.992 3.270 1.00 90.81 83 GLY A N 1
ATOM 621 C CA . GLY A 1 83 ? -0.268 3.396 4.634 1.00 90.81 83 GLY A CA 1
ATOM 622 C C . GLY A 1 83 ? -1.365 4.465 4.665 1.00 90.81 83 GLY A C 1
ATOM 623 O O . GLY A 1 83 ? -2.360 4.316 5.375 1.00 90.81 83 GLY A O 1
ATOM 624 N N . ASN A 1 84 ? -1.258 5.494 3.818 1.00 93.81 84 ASN A N 1
ATOM 625 C CA . ASN A 1 84 ? -2.256 6.565 3.731 1.00 93.81 84 ASN A CA 1
ATOM 626 C C . ASN A 1 84 ? -3.646 6.055 3.323 1.00 93.81 84 ASN A C 1
ATOM 628 O O . ASN A 1 84 ? -4.649 6.471 3.904 1.00 93.81 84 ASN A O 1
ATOM 632 N N . LEU A 1 85 ? -3.732 5.148 2.343 1.00 93.44 85 LEU A N 1
ATOM 633 C CA . LEU A 1 85 ? -5.009 4.552 1.929 1.00 93.44 85 LEU A CA 1
ATOM 634 C C . LEU A 1 85 ? -5.647 3.751 3.071 1.00 93.44 85 LEU A C 1
ATOM 636 O O . LEU A 1 85 ? -6.850 3.883 3.313 1.00 93.44 85 LEU A O 1
ATOM 640 N N . GLY A 1 86 ? -4.836 2.974 3.793 1.00 91.25 86 GLY A N 1
ATOM 641 C CA . GLY A 1 86 ? -5.266 2.247 4.985 1.00 91.25 86 GLY A CA 1
ATOM 642 C C . GLY A 1 86 ? -5.781 3.182 6.080 1.00 91.25 86 GLY A C 1
ATOM 643 O O . GLY A 1 86 ? -6.884 2.987 6.584 1.00 91.25 86 GLY A O 1
ATOM 644 N N . ALA A 1 87 ? -5.045 4.250 6.391 1.00 91.44 87 ALA A N 1
ATOM 645 C CA . ALA A 1 87 ? -5.441 5.246 7.386 1.00 91.44 87 ALA A CA 1
ATOM 646 C C . ALA A 1 87 ? -6.759 5.954 7.021 1.00 91.44 87 ALA A C 1
ATOM 648 O O . ALA A 1 87 ? -7.640 6.098 7.872 1.00 91.44 87 ALA A O 1
ATOM 649 N N . ILE A 1 88 ? -6.940 6.338 5.749 1.00 92.62 88 ILE A N 1
ATOM 650 C CA . ILE A 1 88 ? -8.187 6.949 5.257 1.00 92.62 88 ILE A CA 1
ATOM 651 C C . ILE A 1 88 ? -9.370 5.995 5.444 1.00 92.62 88 ILE A C 1
ATOM 653 O O . ILE A 1 88 ? -10.441 6.427 5.880 1.00 92.62 88 ILE A O 1
ATOM 657 N N . LEU A 1 89 ? -9.205 4.709 5.111 1.00 90.88 89 LEU A N 1
ATOM 658 C CA . LEU A 1 89 ? -10.270 3.730 5.313 1.00 90.88 89 LEU A CA 1
ATOM 659 C C . LEU A 1 89 ? -10.568 3.536 6.796 1.00 90.88 89 LEU A C 1
ATOM 661 O O . LEU A 1 89 ? -11.730 3.608 7.188 1.00 90.88 89 LEU A O 1
ATOM 665 N N . SER A 1 90 ? -9.535 3.314 7.606 1.00 89.12 90 SER A N 1
ATOM 666 C CA . SER A 1 90 ? -9.659 3.074 9.043 1.00 89.12 90 SER A CA 1
ATOM 667 C C . SER A 1 90 ? -10.384 4.226 9.737 1.00 89.12 90 SER A C 1
ATOM 669 O O . SER A 1 90 ? -11.364 3.981 10.431 1.00 89.12 90 SER A O 1
ATOM 671 N N . SER A 1 91 ? -10.022 5.479 9.444 1.00 89.62 91 SER A N 1
ATOM 672 C CA . SER A 1 91 ? -10.700 6.657 10.006 1.00 89.62 91 SER A CA 1
ATOM 673 C C . SER A 1 91 ? -12.177 6.742 9.593 1.00 89.62 91 SER A C 1
ATOM 675 O O . SER A 1 91 ? -13.055 7.053 10.406 1.00 89.62 91 SER A O 1
ATOM 677 N N . ARG A 1 92 ? -12.504 6.399 8.337 1.00 88.75 92 ARG A N 1
ATOM 678 C CA . ARG A 1 92 ? -13.903 6.335 7.874 1.00 88.75 92 ARG A CA 1
ATOM 679 C C . ARG A 1 92 ? -14.691 5.231 8.574 1.00 88.75 92 ARG A C 1
ATOM 681 O O . ARG A 1 92 ? -15.860 5.441 8.901 1.00 88.75 92 ARG A O 1
ATOM 688 N N . LEU A 1 93 ? -14.078 4.067 8.783 1.00 86.44 93 LEU A N 1
ATOM 689 C CA . LEU A 1 93 ? -14.697 2.956 9.502 1.00 86.44 93 LEU A CA 1
ATOM 690 C C . LEU A 1 93 ? -14.897 3.305 10.982 1.00 86.44 93 LEU A C 1
ATOM 692 O O . LEU A 1 93 ? -16.001 3.116 11.486 1.00 86.44 93 LEU A O 1
ATOM 696 N N . SER A 1 94 ? -13.892 3.887 11.640 1.00 84.75 94 SER A N 1
ATOM 697 C CA . SER A 1 94 ? -13.983 4.358 13.027 1.00 84.75 94 SER A CA 1
ATOM 698 C C . SER A 1 94 ? -15.094 5.390 13.201 1.00 84.75 94 SER A C 1
ATOM 700 O O . SER A 1 94 ? -15.957 5.235 14.063 1.00 84.75 94 SER A O 1
ATOM 702 N N . THR A 1 95 ? -15.160 6.397 12.324 1.00 87.81 95 THR A N 1
ATOM 703 C CA . THR A 1 95 ? -16.219 7.420 12.374 1.00 87.81 95 THR A CA 1
ATOM 704 C C . THR A 1 95 ? -17.604 6.779 12.297 1.00 87.81 95 THR A C 1
ATOM 706 O O . THR A 1 95 ? -18.521 7.143 13.031 1.00 87.81 95 THR A O 1
ATOM 709 N N . ARG A 1 96 ? -17.780 5.787 11.421 1.00 84.25 96 ARG A N 1
ATOM 710 C CA . ARG A 1 96 ? -19.052 5.062 11.312 1.00 84.25 96 ARG A CA 1
ATOM 711 C C . ARG A 1 96 ? -19.363 4.218 12.527 1.00 84.25 96 ARG A C 1
ATOM 713 O O . ARG A 1 96 ? -20.532 4.126 12.896 1.00 84.25 96 ARG A O 1
ATOM 720 N N . LEU A 1 97 ? -18.341 3.609 13.116 1.00 82.56 97 LEU A N 1
ATOM 721 C CA . LEU A 1 97 ? -18.478 2.825 14.331 1.00 82.56 97 LEU A CA 1
ATOM 722 C C . LEU A 1 97 ? -18.968 3.711 15.477 1.00 82.56 97 LEU A C 1
ATOM 724 O O . LEU A 1 97 ? -19.969 3.388 16.111 1.00 82.56 97 LEU A O 1
ATOM 728 N N . HIS A 1 98 ? -18.335 4.869 15.660 1.00 82.56 98 HIS A N 1
ATOM 729 C CA . HIS A 1 98 ? -18.693 5.854 16.678 1.00 82.56 98 HIS A CA 1
ATOM 730 C C . HIS A 1 98 ? -20.095 6.444 16.489 1.00 82.56 98 HIS A C 1
ATOM 732 O O . HIS A 1 98 ? -20.784 6.729 17.465 1.00 82.56 98 HIS A O 1
ATOM 738 N N . LEU A 1 99 ? -20.558 6.581 15.245 1.00 83.00 99 LEU A N 1
ATOM 739 C CA . LEU A 1 99 ? -21.926 7.012 14.943 1.00 83.00 99 LEU A CA 1
ATOM 740 C C . LEU A 1 99 ? -22.971 5.887 15.077 1.00 83.00 99 LEU A C 1
ATOM 742 O O . LEU A 1 99 ? -24.153 6.135 14.850 1.00 83.00 99 LEU A O 1
ATOM 746 N N . GLY A 1 100 ? -22.564 4.654 15.403 1.00 77.19 100 GLY A N 1
ATOM 747 C CA . GLY A 1 100 ? -23.457 3.490 15.463 1.00 77.19 100 GLY A CA 1
ATOM 748 C C . GLY A 1 100 ? -24.000 3.054 14.097 1.00 77.19 100 GLY A C 1
ATOM 749 O O . GLY A 1 100 ? -24.977 2.318 14.027 1.00 77.19 100 GLY A O 1
ATOM 750 N N . LEU A 1 101 ? -23.383 3.520 13.006 1.00 69.88 101 LEU A N 1
ATOM 751 C CA . LEU A 1 101 ? -23.792 3.256 11.620 1.00 69.88 101 LEU A CA 1
ATOM 752 C C . LEU A 1 101 ? -23.036 2.077 10.996 1.00 69.88 101 LEU A C 1
ATOM 754 O O . LEU A 1 101 ? -23.275 1.723 9.839 1.00 69.88 101 LEU A O 1
ATOM 758 N N . LEU A 1 102 ? -22.061 1.518 11.716 1.00 66.69 102 LEU A N 1
ATOM 759 C CA . LEU A 1 102 ? -21.233 0.434 11.218 1.00 66.69 102 LEU A CA 1
ATOM 760 C C . LEU A 1 102 ? -21.887 -0.918 11.501 1.00 66.69 102 LEU A C 1
ATOM 762 O O . LEU A 1 102 ? -21.710 -1.517 12.558 1.00 66.69 102 LEU A O 1
ATOM 766 N N . GLU A 1 103 ? -22.598 -1.426 10.506 1.00 65.81 103 GLU A N 1
ATOM 767 C CA . GLU A 1 103 ? -22.9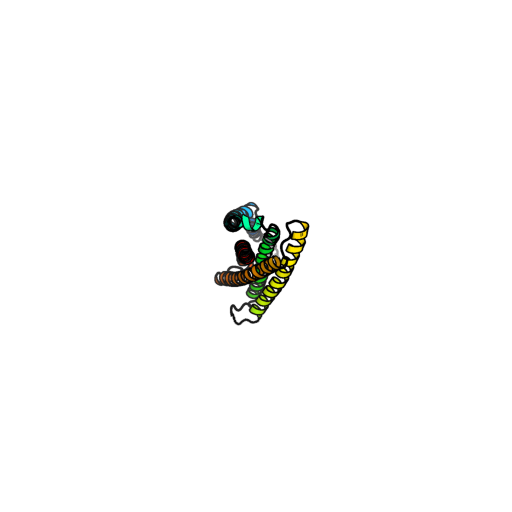39 -2.840 10.440 1.00 65.81 103 GLU A CA 1
ATOM 768 C C . GLU A 1 103 ? -21.812 -3.564 9.702 1.00 65.81 103 GLU A C 1
ATOM 770 O O . GLU A 1 103 ? -21.579 -3.307 8.518 1.00 65.81 103 GLU A O 1
ATOM 775 N N . PHE A 1 104 ? -21.120 -4.484 10.382 1.00 64.81 104 PHE A N 1
ATOM 776 C CA . PHE A 1 104 ? -20.166 -5.414 9.760 1.00 64.81 104 PHE A CA 1
ATOM 777 C C . PHE A 1 104 ? -20.894 -6.496 8.937 1.00 64.81 104 PHE A C 1
ATOM 779 O O . PHE A 1 104 ? -20.576 -7.681 9.017 1.00 64.81 104 PHE A O 1
ATOM 786 N N . ASP A 1 105 ? -21.900 -6.096 8.159 1.00 66.12 105 ASP A N 1
ATOM 787 C CA . ASP A 1 105 ? -22.556 -6.957 7.189 1.00 66.12 105 ASP A CA 1
ATOM 788 C C . ASP A 1 105 ? -21.846 -6.785 5.834 1.00 66.12 105 ASP A C 1
ATOM 790 O O . ASP A 1 105 ? -21.808 -5.672 5.294 1.00 66.12 105 ASP A O 1
ATOM 794 N N . PRO A 1 106 ? -21.298 -7.859 5.233 1.00 61.66 106 PRO A N 1
ATOM 795 C CA . PRO A 1 106 ? -20.751 -7.821 3.877 1.00 61.66 106 PRO A CA 1
ATOM 796 C C . PRO A 1 106 ? -21.773 -7.411 2.801 1.00 61.66 106 PRO A C 1
ATOM 798 O O . PRO A 1 106 ? -21.394 -7.255 1.644 1.00 61.66 106 PRO A O 1
ATOM 801 N N . ARG A 1 107 ? -23.053 -7.221 3.135 1.00 63.09 107 ARG A N 1
ATOM 802 C CA . ARG A 1 107 ? -24.096 -6.673 2.252 1.00 63.09 107 ARG A CA 1
ATOM 803 C C . ARG A 1 107 ? -24.287 -5.161 2.376 1.00 63.09 107 ARG A C 1
ATOM 805 O O . ARG A 1 107 ? -25.106 -4.605 1.649 1.00 63.09 107 ARG A O 1
ATOM 812 N N . ASN A 1 108 ? -23.551 -4.487 3.257 1.00 77.31 108 ASN A N 1
ATOM 813 C CA . ASN A 1 108 ? -23.674 -3.046 3.439 1.00 77.31 108 ASN A CA 1
ATOM 814 C C . ASN A 1 108 ? -23.159 -2.291 2.199 1.00 77.31 108 ASN A C 1
ATOM 816 O O . ASN A 1 108 ? -21.956 -2.197 1.946 1.00 77.31 108 ASN A O 1
ATOM 820 N N . GLU A 1 109 ? -24.083 -1.720 1.428 1.00 77.75 109 GLU A N 1
ATOM 821 C CA . GLU A 1 109 ? -23.793 -0.966 0.201 1.00 77.75 109 GLU A CA 1
ATOM 822 C C . GLU A 1 109 ? -22.857 0.225 0.456 1.00 77.75 109 GLU A C 1
ATOM 824 O O . GLU A 1 109 ? -21.995 0.568 -0.360 1.00 77.75 109 GLU A O 1
ATOM 829 N N . VAL A 1 110 ? -22.960 0.830 1.638 1.00 80.56 110 VAL A N 1
ATOM 830 C CA . VAL A 1 110 ? -22.164 1.995 2.004 1.00 80.56 110 VAL A CA 1
ATOM 831 C C . VAL A 1 110 ? -20.718 1.609 2.333 1.00 80.56 110 VAL A C 1
ATOM 833 O O . VAL A 1 110 ? -19.801 2.406 2.099 1.00 80.56 110 VAL A O 1
ATOM 836 N N . LEU A 1 111 ? -20.483 0.396 2.843 1.00 81.62 111 LEU A N 1
ATOM 837 C CA . LEU A 1 111 ? -19.138 -0.157 3.023 1.00 81.62 111 LEU A CA 1
ATOM 838 C C . LEU A 1 111 ? -18.462 -0.347 1.664 1.00 81.62 111 LEU A C 1
ATOM 840 O O . LEU A 1 111 ? -17.381 0.197 1.430 1.00 81.62 111 LEU A O 1
ATOM 844 N N . TRP A 1 112 ? -19.145 -1.028 0.744 1.00 85.31 112 TRP A N 1
ATOM 845 C CA . TRP A 1 112 ? -18.638 -1.268 -0.606 1.00 85.31 112 TRP A CA 1
ATOM 846 C C . TRP A 1 112 ? -18.402 0.021 -1.384 1.00 85.31 112 TRP A C 1
ATOM 848 O O . TRP A 1 112 ? -17.374 0.135 -2.039 1.00 85.31 112 TRP A O 1
ATOM 858 N N . THR A 1 113 ? -19.259 1.031 -1.221 1.00 87.88 113 THR A N 1
ATOM 859 C CA . THR A 1 113 ? -19.050 2.361 -1.818 1.00 87.88 113 THR A CA 1
ATOM 860 C C . THR A 1 113 ? -17.726 2.992 -1.367 1.00 87.88 113 THR A C 1
ATOM 862 O O . THR A 1 113 ? -17.022 3.618 -2.161 1.00 87.88 113 THR A O 1
ATOM 865 N N . ASN A 1 114 ? -17.346 2.822 -0.094 1.00 88.56 114 ASN A N 1
ATOM 866 C CA . ASN A 1 114 ? -16.072 3.343 0.410 1.00 88.56 114 ASN A CA 1
ATOM 867 C C . ASN A 1 114 ? -14.890 2.527 -0.109 1.00 88.56 114 ASN A C 1
ATOM 869 O O . ASN A 1 114 ? -13.900 3.114 -0.534 1.00 88.56 114 ASN A O 1
ATOM 873 N N . VAL A 1 115 ? -15.020 1.201 -0.152 1.00 90.25 115 VAL A N 1
ATOM 874 C CA . VAL A 1 115 ? -14.017 0.312 -0.754 1.00 90.25 115 VAL A CA 1
ATOM 875 C C . VAL A 1 115 ? -13.772 0.686 -2.218 1.00 90.25 115 VAL A C 1
ATOM 877 O O . VAL A 1 115 ? -12.630 0.908 -2.611 1.00 90.25 115 VAL A O 1
ATOM 880 N N . THR A 1 116 ? -14.827 0.853 -3.019 1.00 92.69 116 THR A N 1
ATOM 881 C CA . THR A 1 116 ? -14.700 1.246 -4.430 1.00 92.69 116 THR A CA 1
ATOM 882 C C . THR A 1 116 ? -14.112 2.642 -4.594 1.00 92.69 116 THR A C 1
ATOM 884 O O . THR A 1 116 ? -13.324 2.861 -5.510 1.00 92.69 116 THR A O 1
ATOM 887 N N . ALA A 1 117 ? -14.447 3.584 -3.705 1.00 93.62 117 ALA A N 1
ATOM 888 C CA . ALA A 1 117 ? -13.864 4.924 -3.732 1.00 93.62 117 ALA A CA 1
ATOM 889 C C . ALA A 1 117 ? -12.354 4.891 -3.449 1.00 93.62 117 ALA A C 1
ATOM 891 O O . ALA A 1 117 ? -11.592 5.584 -4.120 1.00 93.62 117 ALA A O 1
ATOM 892 N N . ILE A 1 118 ? -11.912 4.057 -2.503 1.00 93.88 118 ILE A N 1
ATOM 893 C CA . ILE A 1 118 ? -10.490 3.883 -2.184 1.00 93.88 118 ILE A CA 1
ATOM 894 C C . ILE A 1 118 ? -9.750 3.181 -3.316 1.00 93.88 118 ILE A C 1
ATOM 896 O O . ILE A 1 118 ? -8.666 3.623 -3.676 1.00 93.88 118 ILE A O 1
ATOM 900 N N . LEU A 1 119 ? -10.341 2.156 -3.933 1.00 95.62 119 LEU A N 1
ATOM 901 C CA . LEU A 1 119 ? -9.758 1.515 -5.115 1.00 95.62 119 LEU A CA 1
ATOM 902 C C . LEU A 1 119 ? -9.661 2.484 -6.303 1.00 95.62 119 LEU A C 1
ATOM 904 O O . LEU A 1 119 ? -8.650 2.498 -6.998 1.00 95.62 119 LEU A O 1
ATOM 908 N N . GLY A 1 120 ? 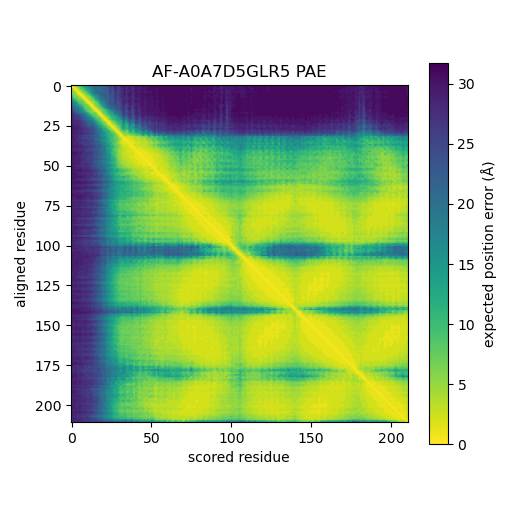-10.670 3.333 -6.519 1.00 96.19 120 GLY A N 1
ATOM 909 C CA . GLY A 1 120 ? -10.628 4.377 -7.547 1.00 96.19 120 GLY A CA 1
ATOM 910 C C . GLY A 1 120 ? -9.551 5.432 -7.273 1.00 96.19 120 GLY A C 1
ATOM 911 O O . GLY A 1 120 ? -8.826 5.839 -8.186 1.00 96.19 120 GLY A O 1
ATOM 912 N N . LEU A 1 121 ? -9.398 5.837 -6.009 1.00 95.44 121 LEU A N 1
ATOM 913 C CA . LEU A 1 121 ? -8.321 6.725 -5.576 1.00 95.44 121 LEU A CA 1
ATOM 914 C C . LEU A 1 121 ? -6.949 6.072 -5.786 1.00 95.44 121 LEU A C 1
ATOM 916 O O . LEU A 1 121 ? -6.070 6.699 -6.373 1.00 95.44 121 LEU A O 1
ATOM 920 N N . ALA A 1 122 ? -6.783 4.813 -5.377 1.00 96.44 122 ALA A N 1
ATOM 921 C CA . ALA A 1 122 ? -5.563 4.039 -5.573 1.00 96.44 122 ALA A CA 1
ATOM 922 C C . ALA A 1 122 ? -5.200 3.952 -7.060 1.00 96.44 122 ALA A C 1
ATOM 924 O O . ALA A 1 122 ? -4.100 4.344 -7.442 1.00 96.44 122 ALA A O 1
ATOM 925 N N . ALA A 1 123 ? -6.142 3.544 -7.914 1.00 96.94 123 ALA A N 1
ATOM 926 C CA . ALA A 1 123 ? -5.930 3.465 -9.356 1.00 96.94 123 ALA A CA 1
ATOM 927 C C . ALA A 1 123 ? -5.462 4.807 -9.937 1.00 96.94 123 ALA A C 1
ATOM 929 O O . ALA A 1 123 ? -4.524 4.846 -10.732 1.00 96.94 123 ALA A O 1
ATOM 930 N N . THR A 1 124 ? -6.071 5.913 -9.503 1.00 96.38 124 THR A N 1
ATOM 931 C CA . THR A 1 124 ? -5.709 7.262 -9.957 1.00 96.38 124 THR A CA 1
ATOM 932 C C . THR A 1 124 ? -4.293 7.635 -9.521 1.00 96.38 124 THR A C 1
ATOM 934 O O . THR A 1 124 ? -3.484 8.060 -10.347 1.00 96.38 124 THR A O 1
ATOM 937 N N . VAL A 1 125 ? -3.969 7.457 -8.238 1.00 96.19 125 VAL A N 1
ATOM 938 C CA . VAL A 1 125 ? -2.676 7.887 -7.698 1.00 96.19 125 VAL A CA 1
ATOM 939 C C . VAL A 1 125 ? -1.535 7.001 -8.187 1.00 96.19 125 VAL A C 1
ATOM 941 O O . VAL A 1 125 ? -0.500 7.530 -8.578 1.00 96.19 125 VAL A O 1
ATOM 944 N N . PHE A 1 126 ? -1.713 5.681 -8.245 1.00 96.81 126 PHE A N 1
ATOM 945 C CA . PHE A 1 126 ? -0.670 4.779 -8.737 1.00 96.81 126 PHE A CA 1
ATOM 946 C C . PHE A 1 126 ? -0.454 4.900 -10.251 1.00 96.81 126 PHE A C 1
ATOM 948 O O . PHE A 1 126 ? 0.681 4.839 -10.716 1.00 96.81 126 PHE A O 1
ATOM 955 N N . SER A 1 127 ? -1.499 5.202 -11.029 1.00 96.19 127 SER A N 1
ATOM 956 C CA . SER A 1 127 ? -1.317 5.568 -12.443 1.00 96.19 127 SER A CA 1
ATOM 957 C C . SER A 1 127 ? -0.483 6.844 -12.590 1.00 96.19 127 SER A C 1
ATOM 959 O O . SER A 1 127 ? 0.447 6.898 -13.397 1.00 96.19 127 SER A O 1
ATOM 961 N N . ALA A 1 128 ? -0.786 7.874 -11.792 1.00 96.00 128 ALA A N 1
ATOM 962 C CA . ALA A 1 128 ? -0.019 9.116 -11.785 1.00 96.00 128 ALA A CA 1
ATOM 963 C C . ALA A 1 128 ? 1.427 8.892 -11.314 1.00 96.00 128 ALA A C 1
ATOM 965 O O . ALA A 1 128 ? 2.350 9.477 -11.879 1.00 96.00 128 ALA A O 1
ATOM 966 N N . LEU A 1 129 ? 1.631 8.013 -10.331 1.00 95.50 129 LEU A N 1
ATOM 967 C CA . LEU A 1 129 ? 2.945 7.647 -9.815 1.00 95.50 129 LEU A CA 1
ATOM 968 C C . LEU A 1 129 ? 3.812 6.982 -10.885 1.00 95.50 129 LEU A C 1
ATOM 970 O O . LEU A 1 129 ? 4.966 7.369 -11.026 1.00 95.50 129 LEU A O 1
ATOM 974 N N . GLY A 1 130 ? 3.278 6.047 -11.674 1.00 94.94 130 GLY A N 1
ATOM 975 C CA . GLY A 1 130 ? 4.032 5.423 -12.768 1.00 94.94 130 GLY A CA 1
ATOM 976 C C . GLY A 1 130 ? 4.549 6.448 -13.786 1.00 94.94 130 GLY A C 1
ATOM 977 O O . GLY A 1 130 ? 5.718 6.422 -14.172 1.00 94.94 130 GLY A O 1
ATOM 978 N N . VAL A 1 131 ? 3.706 7.416 -14.163 1.00 95.00 131 VAL A N 1
ATOM 979 C CA . VAL A 1 131 ? 4.101 8.519 -15.058 1.00 95.00 131 VAL A CA 1
ATOM 980 C C . VAL A 1 131 ? 5.117 9.444 -14.385 1.00 95.00 131 VAL A C 1
ATOM 982 O O . VAL A 1 131 ? 6.110 9.824 -15.005 1.00 95.00 131 VAL A O 1
ATOM 985 N N . ALA A 1 132 ? 4.903 9.797 -13.117 1.00 93.75 132 ALA A N 1
ATOM 986 C CA . ALA A 1 132 ? 5.814 10.654 -12.365 1.00 93.75 132 ALA A CA 1
ATOM 987 C C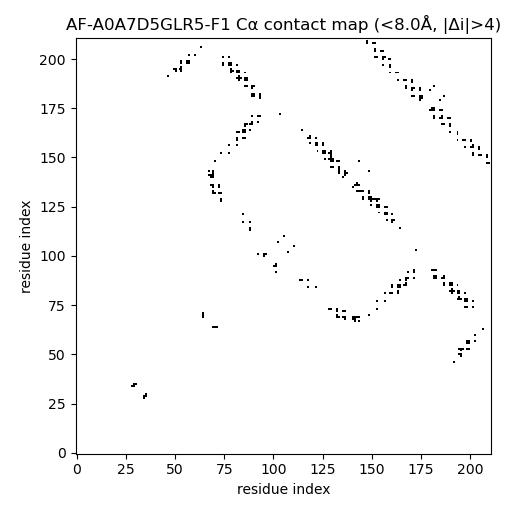 . ALA A 1 132 ? 7.196 10.006 -12.197 1.00 93.75 132 ALA A C 1
ATOM 989 O O . ALA A 1 132 ? 8.206 10.664 -12.436 1.00 93.75 132 ALA A O 1
ATOM 990 N N . ALA A 1 133 ? 7.248 8.714 -11.865 1.00 93.00 133 ALA A N 1
ATOM 991 C CA . ALA A 1 133 ? 8.480 7.940 -11.763 1.00 93.00 133 ALA A CA 1
ATOM 992 C C . ALA A 1 133 ? 9.229 7.910 -13.098 1.00 93.00 133 ALA A C 1
ATOM 994 O O . ALA A 1 133 ? 10.443 8.085 -13.117 1.00 93.00 133 ALA A O 1
ATOM 995 N N . TRP A 1 134 ? 8.517 7.788 -14.222 1.00 94.31 134 TRP A N 1
ATOM 996 C CA . TRP A 1 134 ? 9.129 7.883 -15.546 1.00 94.31 134 TRP A CA 1
ATOM 997 C C . TRP A 1 134 ? 9.729 9.270 -15.819 1.00 94.31 134 TRP A C 1
ATOM 999 O O . TRP A 1 134 ? 10.870 9.367 -16.269 1.00 94.31 134 TRP A O 1
ATOM 1009 N N . VAL A 1 135 ? 9.009 10.354 -15.507 1.00 93.19 135 VAL A N 1
ATOM 1010 C CA . VAL A 1 135 ? 9.525 11.728 -15.667 1.00 93.19 135 VAL A CA 1
ATOM 1011 C C . VAL A 1 135 ? 10.761 11.956 -14.796 1.00 93.19 135 VAL A C 1
ATOM 1013 O O . VAL A 1 135 ? 11.769 12.467 -15.282 1.00 93.19 135 VAL A O 1
ATOM 1016 N N . VAL A 1 136 ? 10.706 11.551 -13.527 1.00 91.56 136 VAL A N 1
ATOM 1017 C CA . VAL A 1 136 ? 11.829 11.666 -12.586 1.00 91.56 136 VAL A CA 1
ATOM 1018 C C . VAL A 1 136 ? 13.009 10.819 -13.049 1.00 91.56 136 VAL A C 1
ATOM 1020 O O . VAL A 1 136 ? 14.139 11.307 -13.061 1.00 91.56 136 VAL A O 1
ATOM 1023 N N . GLY A 1 137 ? 12.752 9.594 -13.506 1.00 89.69 137 GLY A N 1
ATOM 1024 C CA . GLY A 1 137 ? 13.764 8.690 -14.039 1.00 89.69 137 GLY A CA 1
ATOM 1025 C C . GLY A 1 137 ? 14.514 9.283 -15.226 1.00 89.69 137 GLY A C 1
ATOM 1026 O O . GLY A 1 137 ? 15.710 9.085 -15.350 1.00 89.69 137 GLY A O 1
ATOM 1027 N N . ARG A 1 138 ? 13.861 10.102 -16.058 1.00 89.00 138 ARG A N 1
ATOM 1028 C CA . ARG A 1 138 ? 14.514 10.806 -17.178 1.00 89.00 138 ARG A CA 1
ATOM 1029 C C . ARG A 1 138 ? 15.425 11.957 -16.745 1.00 89.00 138 ARG A C 1
ATOM 1031 O O . ARG A 1 138 ? 16.265 12.369 -17.542 1.00 89.00 138 ARG A O 1
ATOM 1038 N N . ILE A 1 139 ? 15.225 12.505 -15.548 1.00 89.56 139 ILE A N 1
ATOM 1039 C CA . ILE A 1 139 ? 15.974 13.661 -15.037 1.00 89.56 139 ILE A CA 1
ATOM 1040 C C . ILE A 1 139 ? 17.114 13.214 -14.116 1.00 89.56 139 ILE A C 1
ATOM 1042 O O . ILE A 1 139 ? 18.207 13.768 -14.195 1.00 89.56 139 ILE A O 1
ATOM 1046 N N . ILE A 1 140 ? 16.842 12.257 -13.224 1.00 84.00 140 ILE A N 1
ATOM 1047 C CA . ILE A 1 140 ? 17.701 11.938 -12.073 1.00 84.00 140 ILE A CA 1
ATOM 1048 C C . ILE A 1 140 ? 18.364 10.556 -12.199 1.00 84.00 140 ILE A C 1
ATOM 1050 O O . ILE A 1 140 ? 19.432 10.353 -11.627 1.00 84.00 140 ILE A O 1
ATOM 1054 N N . ALA A 1 141 ? 17.767 9.614 -12.935 1.00 78.62 141 ALA A N 1
ATOM 1055 C CA . ALA A 1 141 ? 18.197 8.214 -12.972 1.00 78.62 141 ALA A CA 1
ATOM 1056 C C . ALA A 1 141 ? 18.384 7.693 -14.412 1.00 78.62 141 ALA A C 1
ATOM 1058 O O . ALA A 1 141 ? 18.428 8.463 -15.374 1.00 78.62 141 ALA A O 1
ATOM 1059 N N . GLU A 1 142 ? 18.536 6.374 -14.567 1.00 81.62 142 GLU A N 1
ATOM 1060 C CA . GLU A 1 142 ? 18.600 5.748 -15.887 1.00 81.62 142 GLU A CA 1
ATOM 1061 C C . GLU A 1 142 ? 17.193 5.528 -16.473 1.00 81.62 142 GLU A C 1
ATOM 1063 O O . GLU A 1 142 ? 16.323 4.965 -15.796 1.00 81.62 142 GLU A O 1
ATOM 1068 N N . PRO A 1 143 ? 16.935 5.955 -17.726 1.00 81.25 143 PRO A N 1
ATOM 1069 C CA . PRO A 1 143 ? 15.615 5.849 -18.335 1.00 81.25 143 PRO A CA 1
ATOM 1070 C C . PRO A 1 143 ? 15.130 4.402 -18.465 1.00 81.25 143 PRO A C 1
ATOM 1072 O O . PRO A 1 143 ? 15.700 3.615 -19.215 1.00 81.25 143 PRO A O 1
ATOM 1075 N N . MET A 1 144 ? 14.006 4.099 -17.821 1.00 87.38 144 MET A N 1
ATOM 1076 C CA . MET A 1 144 ? 13.288 2.831 -17.956 1.00 87.38 144 MET A CA 1
ATOM 1077 C C . MET A 1 144 ? 12.059 3.007 -18.871 1.00 87.38 144 MET A C 1
ATOM 1079 O O . MET A 1 144 ? 11.514 4.120 -18.952 1.00 87.38 144 MET A O 1
ATOM 1083 N N . PRO A 1 145 ? 11.597 1.960 -19.581 1.00 92.00 145 PRO A N 1
ATOM 1084 C CA . PRO A 1 145 ? 10.379 2.046 -20.375 1.00 92.00 145 PRO A CA 1
ATOM 1085 C C . PRO A 1 145 ? 9.177 2.481 -19.527 1.00 92.00 145 PRO A C 1
ATOM 1087 O O . PRO A 1 145 ? 8.933 1.960 -18.440 1.00 92.00 145 PRO A O 1
ATOM 1090 N N . LEU A 1 146 ? 8.396 3.437 -20.047 1.00 92.50 146 LEU A N 1
ATOM 1091 C CA . LEU A 1 146 ? 7.194 3.935 -19.367 1.00 92.50 146 LEU A CA 1
ATOM 1092 C C . LEU A 1 146 ? 6.207 2.800 -19.077 1.00 92.50 146 LEU A C 1
ATOM 1094 O O . LEU A 1 146 ? 5.575 2.801 -18.029 1.00 92.50 146 LEU A O 1
ATOM 1098 N N . VAL A 1 147 ? 6.073 1.854 -20.009 1.00 94.62 147 VAL A N 1
ATOM 1099 C CA . VAL A 1 147 ? 5.143 0.725 -19.890 1.00 94.62 147 VAL A CA 1
ATOM 1100 C C . VAL A 1 147 ? 5.474 -0.114 -18.659 1.00 94.62 147 VAL A C 1
ATOM 1102 O O . VAL A 1 147 ? 4.578 -0.371 -17.860 1.00 94.62 147 VAL A O 1
ATOM 1105 N N . ASP A 1 148 ? 6.745 -0.452 -18.454 1.00 93.69 148 ASP A N 1
ATOM 1106 C CA . ASP A 1 148 ? 7.170 -1.292 -17.334 1.00 93.69 148 ASP A CA 1
ATOM 1107 C C . ASP A 1 148 ? 6.951 -0.569 -16.001 1.00 93.69 148 ASP A C 1
ATOM 1109 O O . ASP A 1 148 ? 6.314 -1.114 -15.104 1.00 93.69 148 ASP A O 1
ATOM 1113 N N . LEU A 1 149 ? 7.364 0.700 -15.890 1.00 94.12 149 LEU A N 1
ATOM 1114 C CA . LEU A 1 149 ? 7.123 1.511 -14.687 1.00 94.12 149 LEU A CA 1
ATOM 1115 C C . LEU A 1 149 ? 5.636 1.685 -14.384 1.00 94.12 149 LEU A C 1
ATOM 1117 O O . LEU A 1 149 ? 5.220 1.631 -13.226 1.00 94.12 149 LEU A O 1
ATOM 1121 N N . PHE A 1 150 ? 4.830 1.902 -15.421 1.00 95.69 150 PHE A N 1
ATOM 1122 C CA . PHE A 1 150 ? 3.394 2.076 -15.281 1.00 95.69 150 PHE A CA 1
ATOM 1123 C C . PHE A 1 150 ? 2.725 0.785 -14.806 1.00 95.69 150 PHE A C 1
ATOM 1125 O O . PHE A 1 150 ? 1.937 0.829 -13.863 1.00 95.69 150 PHE A O 1
ATOM 1132 N N . ILE A 1 151 ? 3.074 -0.361 -15.402 1.00 96.50 151 ILE A N 1
ATOM 1133 C CA . ILE A 1 151 ? 2.563 -1.677 -15.000 1.00 96.50 151 ILE A CA 1
ATOM 1134 C C . ILE A 1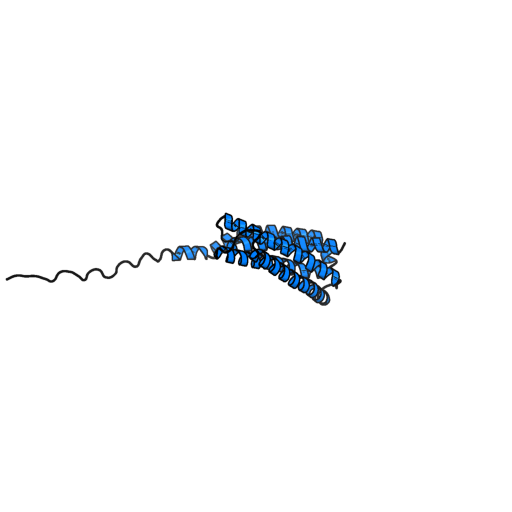 151 ? 3.002 -2.004 -13.574 1.00 96.50 151 ILE A C 1
ATOM 1136 O O . ILE A 1 151 ? 2.158 -2.360 -12.753 1.00 96.50 151 ILE A O 1
ATOM 1140 N N . ILE A 1 152 ? 4.288 -1.836 -13.255 1.00 96.19 152 ILE A N 1
ATOM 1141 C CA . ILE A 1 152 ? 4.812 -2.096 -11.912 1.00 96.19 152 ILE A CA 1
ATOM 1142 C C . ILE A 1 152 ? 4.060 -1.239 -10.899 1.00 96.19 152 ILE A C 1
ATOM 1144 O O . ILE A 1 152 ? 3.533 -1.781 -9.932 1.00 96.19 152 ILE A O 1
ATOM 1148 N N . SER A 1 153 ? 3.934 0.069 -11.140 1.00 96.75 153 SER A N 1
ATOM 1149 C CA . SER A 1 153 ? 3.267 0.991 -10.219 1.00 96.75 153 SER A CA 1
ATOM 1150 C C . SER A 1 153 ? 1.783 0.667 -10.032 1.00 96.75 153 SER A C 1
ATOM 1152 O O . SER A 1 153 ? 1.324 0.548 -8.897 1.00 96.75 153 SER A O 1
ATOM 1154 N N . ILE A 1 154 ? 1.028 0.469 -11.116 1.00 97.19 154 ILE A N 1
ATOM 1155 C CA . ILE A 1 154 ? -0.415 0.236 -11.012 1.00 97.19 154 ILE A CA 1
ATOM 1156 C C . ILE A 1 154 ? -0.730 -1.140 -10.422 1.00 97.19 154 ILE A C 1
ATOM 1158 O O . ILE A 1 154 ? -1.609 -1.244 -9.573 1.00 97.19 154 ILE A O 1
ATOM 1162 N N . VAL A 1 155 ? -0.012 -2.197 -10.816 1.00 97.69 155 VAL A N 1
ATOM 1163 C CA . VAL A 1 155 ? -0.280 -3.557 -10.329 1.00 97.69 155 VAL A CA 1
ATOM 1164 C C . VAL A 1 155 ? 0.108 -3.678 -8.860 1.00 97.69 155 VAL A C 1
ATOM 1166 O O . VAL A 1 155 ? -0.711 -4.126 -8.058 1.00 97.69 155 VAL A O 1
ATOM 1169 N N . SER A 1 156 ? 1.312 -3.233 -8.484 1.00 96.81 156 SER A N 1
ATOM 1170 C CA . SER A 1 156 ? 1.741 -3.272 -7.080 1.00 96.81 156 SER A CA 1
ATOM 1171 C C . SER A 1 156 ? 0.871 -2.383 -6.194 1.00 96.81 156 SER A C 1
ATOM 1173 O O . SER A 1 156 ? 0.416 -2.830 -5.144 1.00 96.81 156 SER A O 1
ATOM 1175 N N . GLY A 1 157 ? 0.547 -1.173 -6.649 1.00 96.81 157 GLY A N 1
ATOM 1176 C CA . GLY A 1 157 ? -0.303 -0.245 -5.916 1.00 96.81 157 GLY A CA 1
ATOM 1177 C C . GLY A 1 157 ? -1.735 -0.745 -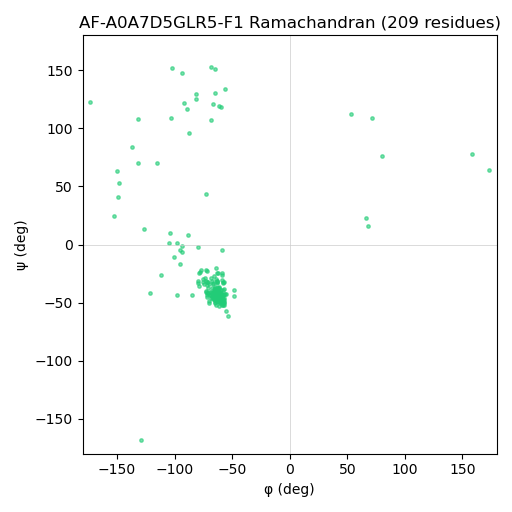5.738 1.00 96.81 157 GLY A C 1
ATOM 1178 O O . GLY A 1 157 ? -2.298 -0.647 -4.648 1.00 96.81 157 GLY A O 1
ATOM 1179 N N . MET A 1 158 ? -2.324 -1.356 -6.770 1.00 97.69 158 MET A N 1
ATOM 1180 C CA . MET A 1 158 ? -3.654 -1.959 -6.660 1.00 97.69 158 MET A CA 1
ATOM 1181 C C . MET A 1 158 ? -3.649 -3.162 -5.713 1.00 97.69 158 MET A C 1
ATOM 1183 O O . MET A 1 158 ? -4.526 -3.247 -4.853 1.00 97.69 158 MET A O 1
ATOM 1187 N N . LEU A 1 159 ? -2.653 -4.049 -5.799 1.00 97.12 159 LEU A N 1
ATOM 1188 C CA . LEU A 1 159 ? -2.507 -5.167 -4.860 1.00 97.12 159 LEU A CA 1
ATOM 1189 C C . LEU A 1 159 ? -2.351 -4.672 -3.417 1.00 97.12 159 LEU A C 1
ATOM 1191 O O . LEU A 1 159 ? -3.063 -5.138 -2.527 1.00 97.12 159 LEU A O 1
ATOM 1195 N N . LEU A 1 160 ? -1.485 -3.680 -3.197 1.00 96.31 160 LEU A N 1
ATOM 1196 C CA . LEU A 1 160 ? -1.273 -3.077 -1.884 1.00 96.31 160 LEU A CA 1
ATOM 1197 C C . LEU A 1 160 ? -2.546 -2.409 -1.356 1.00 96.31 160 LEU A C 1
ATOM 1199 O O . LEU A 1 160 ? -2.863 -2.551 -0.180 1.00 96.31 160 LEU A O 1
ATOM 1203 N N . SER A 1 161 ? -3.321 -1.741 -2.215 1.00 96.12 161 SER A N 1
ATOM 1204 C CA . SER A 1 161 ? -4.590 -1.125 -1.814 1.00 96.12 161 SER A CA 1
ATOM 1205 C C . SER A 1 161 ? -5.620 -2.159 -1.352 1.00 96.12 161 SER A C 1
ATOM 1207 O O . SER A 1 161 ? -6.290 -1.942 -0.345 1.00 96.12 161 SER A O 1
ATOM 1209 N N . VAL A 1 162 ? -5.710 -3.313 -2.023 1.00 95.81 162 VAL A N 1
ATOM 1210 C CA . VAL A 1 162 ? -6.596 -4.413 -1.614 1.00 95.81 162 VAL A CA 1
ATOM 1211 C C . VAL A 1 162 ? -6.162 -4.972 -0.262 1.00 95.81 162 VAL A C 1
ATOM 1213 O O . VAL A 1 162 ? -7.002 -5.177 0.614 1.00 95.81 162 VAL A O 1
ATOM 1216 N N . ILE A 1 163 ? -4.858 -5.169 -0.067 1.00 94.81 163 ILE A N 1
ATOM 1217 C CA . ILE A 1 163 ? -4.292 -5.600 1.214 1.00 94.81 163 ILE A CA 1
ATOM 1218 C C . ILE A 1 163 ? -4.634 -4.588 2.312 1.00 94.81 163 ILE A C 1
ATOM 1220 O O . ILE A 1 163 ? -5.189 -4.982 3.335 1.00 94.81 163 ILE A O 1
ATOM 1224 N N . ALA A 1 164 ? -4.382 -3.296 2.087 1.00 94.12 164 ALA A N 1
ATOM 1225 C CA . ALA A 1 164 ? -4.691 -2.230 3.037 1.00 94.12 164 ALA A CA 1
ATOM 1226 C C . ALA A 1 164 ? -6.179 -2.225 3.414 1.00 94.12 164 ALA A C 1
ATOM 1228 O O . ALA A 1 164 ? -6.516 -2.129 4.591 1.00 94.12 164 ALA A O 1
ATOM 1229 N N . ILE A 1 165 ? -7.069 -2.416 2.434 1.00 93.44 165 ILE A N 1
ATOM 1230 C CA . ILE A 1 165 ? -8.514 -2.507 2.666 1.00 93.44 165 ILE A CA 1
ATOM 1231 C C . ILE A 1 165 ? -8.855 -3.675 3.593 1.00 93.44 165 ILE A C 1
ATOM 1233 O O . ILE A 1 165 ? -9.568 -3.493 4.582 1.00 93.44 165 ILE A O 1
ATOM 1237 N N . VAL A 1 166 ? -8.343 -4.870 3.293 1.00 92.81 166 VAL A N 1
ATOM 1238 C CA . VAL A 1 166 ? -8.583 -6.066 4.112 1.00 92.81 166 VAL A CA 1
ATOM 1239 C C . VAL A 1 166 ? -8.042 -5.864 5.526 1.00 92.81 166 VAL A C 1
ATOM 1241 O O . VAL A 1 166 ? -8.751 -6.146 6.493 1.00 92.81 166 VAL A O 1
ATOM 1244 N N . LEU A 1 167 ? -6.826 -5.332 5.658 1.00 92.50 167 LEU A N 1
ATOM 1245 C CA . LEU A 1 167 ? -6.205 -5.060 6.951 1.00 92.50 167 LEU A CA 1
ATOM 1246 C C . LEU A 1 167 ? -7.016 -4.054 7.770 1.00 92.50 167 LEU A C 1
ATOM 1248 O O . LEU A 1 167 ? -7.301 -4.338 8.930 1.00 92.50 167 LEU A O 1
ATOM 1252 N N . SER A 1 168 ? -7.457 -2.939 7.183 1.00 91.44 168 SER A N 1
ATOM 1253 C CA . SER A 1 168 ? -8.302 -1.949 7.865 1.00 91.44 168 SER A CA 1
ATOM 1254 C C . SER A 1 168 ? -9.613 -2.549 8.357 1.00 91.44 168 SER A C 1
ATOM 1256 O O . SER A 1 168 ? -10.010 -2.289 9.491 1.00 91.44 168 SER A O 1
ATOM 1258 N N . LEU A 1 169 ? -10.283 -3.375 7.548 1.00 89.69 169 LEU A N 1
ATOM 1259 C CA . LEU A 1 169 ? -11.537 -4.022 7.946 1.00 89.69 169 LEU A CA 1
ATOM 1260 C C . LEU A 1 169 ? -11.325 -5.004 9.101 1.00 89.69 169 LEU A C 1
ATOM 1262 O O . LEU A 1 169 ? -12.052 -4.955 10.094 1.00 89.69 169 LEU A O 1
ATOM 1266 N N . VAL A 1 170 ? -10.316 -5.871 8.986 1.00 89.69 170 VAL A N 1
ATOM 1267 C CA . VAL A 1 170 ? -9.997 -6.883 10.002 1.00 89.69 170 VAL A CA 1
ATOM 1268 C C . VAL A 1 170 ? -9.548 -6.223 11.301 1.00 89.69 170 VAL A C 1
ATOM 1270 O O . VAL A 1 170 ? -10.060 -6.567 12.364 1.00 89.69 170 VAL A O 1
ATOM 1273 N N . ALA A 1 171 ? -8.630 -5.261 11.237 1.00 88.81 171 ALA A N 1
ATOM 1274 C CA . ALA A 1 171 ? -8.129 -4.573 12.418 1.00 88.81 171 ALA A CA 1
ATOM 1275 C C . ALA A 1 171 ? -9.229 -3.740 13.098 1.00 88.81 171 ALA A C 1
ATOM 1277 O O . ALA A 1 171 ? -9.366 -3.830 14.317 1.00 88.81 171 ALA A O 1
ATOM 1278 N N . THR A 1 172 ? -10.095 -3.062 12.335 1.00 87.69 172 THR A N 1
ATOM 1279 C CA . THR A 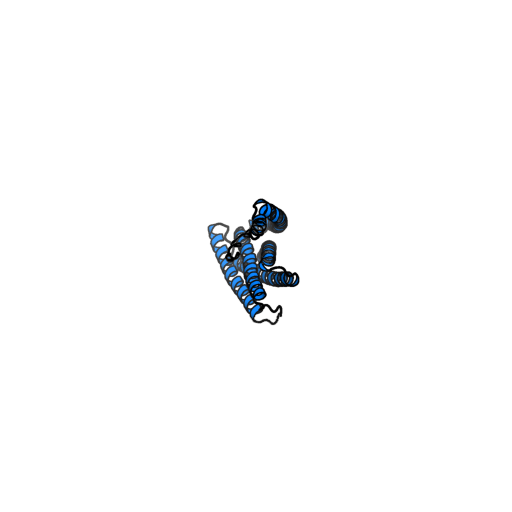1 172 ? -11.248 -2.339 12.904 1.00 87.69 172 THR A CA 1
ATOM 1280 C C . THR A 1 172 ? -12.219 -3.294 13.600 1.00 87.69 172 THR A C 1
ATOM 1282 O O . THR A 1 172 ? -12.658 -3.029 14.719 1.00 87.69 172 THR A O 1
ATOM 1285 N N . TYR A 1 173 ? -12.540 -4.430 12.971 1.00 85.88 173 TYR A N 1
ATOM 1286 C CA . TYR A 1 173 ? -13.407 -5.451 13.565 1.00 85.88 173 TYR A CA 1
ATOM 1287 C C . TYR A 1 173 ? -12.817 -6.007 14.865 1.00 85.88 173 TYR A C 1
ATOM 1289 O O . TYR A 1 173 ? -13.497 -6.102 15.888 1.00 85.88 173 TYR A O 1
ATOM 1297 N N . ILE A 1 174 ? -11.525 -6.332 14.851 1.00 86.12 174 ILE A N 1
ATOM 1298 C CA . ILE A 1 174 ? -10.810 -6.821 16.027 1.00 86.12 174 ILE A CA 1
ATOM 1299 C C . ILE A 1 174 ? -10.813 -5.770 17.143 1.00 86.12 174 ILE A C 1
ATOM 1301 O O . ILE A 1 174 ? -11.116 -6.116 18.285 1.00 86.12 174 ILE A O 1
ATOM 1305 N N . SER A 1 175 ? -10.515 -4.509 16.824 1.00 85.81 175 SER A N 1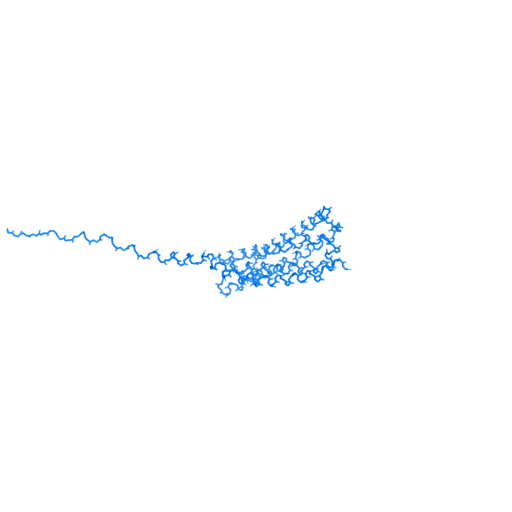
ATOM 1306 C CA . SER A 1 175 ? -10.536 -3.404 17.786 1.00 85.81 175 SER A CA 1
ATOM 1307 C C . SER A 1 175 ? -11.907 -3.284 18.446 1.00 85.81 175 SER A C 1
ATOM 1309 O O . SER A 1 175 ? -12.007 -3.301 19.673 1.00 85.81 175 SER A O 1
ATOM 1311 N N . TYR A 1 176 ? -12.970 -3.305 17.637 1.00 83.00 176 TYR A N 1
ATOM 1312 C CA . TYR A 1 176 ? -14.346 -3.251 18.120 1.00 83.00 176 TYR A CA 1
ATOM 1313 C C . TYR A 1 176 ? -14.693 -4.416 19.053 1.00 83.00 176 TYR A C 1
ATOM 1315 O O . TYR A 1 176 ? -15.185 -4.198 20.158 1.00 83.00 176 TYR A O 1
ATOM 1323 N N . THR A 1 177 ? -14.386 -5.658 18.661 1.00 83.06 177 THR A N 1
ATOM 1324 C CA . THR A 1 177 ? -14.675 -6.838 19.504 1.00 83.06 177 THR A CA 1
ATOM 1325 C C . THR A 1 177 ? -13.904 -6.850 20.825 1.00 83.06 177 THR A C 1
ATOM 1327 O O . THR A 1 177 ? -14.313 -7.531 21.764 1.00 83.06 177 THR A O 1
ATOM 1330 N N . ARG A 1 178 ? -12.803 -6.096 20.919 1.00 82.81 178 ARG A N 1
ATOM 1331 C CA . ARG A 1 178 ? -12.001 -5.941 22.140 1.00 82.81 178 ARG A CA 1
ATOM 1332 C C . ARG A 1 178 ? -12.328 -4.676 22.933 1.00 82.81 178 ARG A C 1
ATOM 1334 O O . ARG A 1 178 ? -11.706 -4.460 23.967 1.00 82.81 178 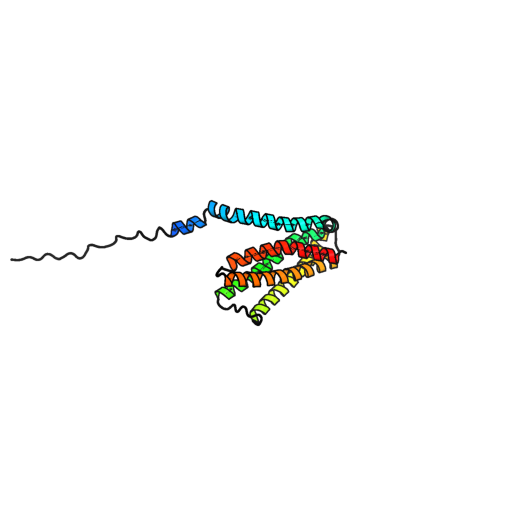ARG A O 1
ATOM 1341 N N . GLY A 1 179 ? -13.289 -3.869 22.480 1.00 79.12 179 GLY A N 1
ATOM 1342 C CA . GLY A 1 179 ? -13.650 -2.602 23.119 1.00 79.12 179 GLY A CA 1
ATOM 1343 C C . GLY A 1 179 ? -12.546 -1.542 23.050 1.00 79.12 179 GLY A C 1
ATOM 1344 O O . GLY A 1 179 ? -12.508 -0.658 23.898 1.00 79.12 179 GLY A O 1
ATOM 1345 N N . LEU A 1 180 ? -11.632 -1.658 22.083 1.00 78.94 180 LEU A N 1
ATOM 1346 C CA . LEU A 1 180 ? -10.566 -0.691 21.828 1.00 78.94 180 LEU A CA 1
ATOM 1347 C C . LEU A 1 180 ? -11.028 0.317 20.773 1.00 78.94 180 LEU A C 1
ATOM 1349 O O . LEU A 1 180 ? -11.756 -0.056 19.844 1.00 78.94 180 LEU A O 1
ATOM 1353 N N . ASP A 1 181 ? -10.556 1.559 20.873 1.00 78.94 181 ASP A N 1
ATOM 1354 C CA . ASP A 1 181 ? -10.774 2.559 19.829 1.00 78.94 181 ASP A CA 1
ATOM 1355 C C . ASP A 1 181 ? -10.008 2.150 18.552 1.00 78.94 181 ASP A C 1
ATOM 1357 O O . ASP A 1 181 ? -8.781 1.950 18.594 1.00 78.94 181 ASP A O 1
ATOM 1361 N N . PRO A 1 182 ? -10.702 1.961 17.412 1.00 77.00 182 PRO A N 1
ATOM 1362 C CA . PRO A 1 182 ? -10.040 1.656 16.157 1.00 77.00 182 PRO A CA 1
ATOM 1363 C C . PRO A 1 182 ? -9.046 2.734 15.731 1.00 77.00 182 PRO A C 1
ATOM 1365 O O . PRO A 1 182 ? -8.052 2.378 15.104 1.00 77.00 182 PRO A O 1
ATOM 1368 N N . ASP A 1 183 ? -9.241 4.007 16.064 1.00 80.50 183 ASP A N 1
ATOM 1369 C CA . ASP A 1 183 ? -8.307 5.056 15.642 1.00 80.50 183 ASP A CA 1
ATOM 1370 C C . ASP A 1 183 ? -6.956 4.950 16.367 1.00 80.50 183 ASP A C 1
ATOM 1372 O O . ASP A 1 183 ? -5.909 5.135 15.741 1.00 80.50 183 ASP A O 1
ATOM 1376 N N . ASP A 1 184 ? -6.959 4.514 17.629 1.00 81.94 184 ASP A N 1
ATOM 1377 C CA . ASP A 1 184 ? -5.744 4.353 18.440 1.00 81.94 184 ASP A CA 1
ATOM 1378 C C . ASP A 1 184 ? -4.941 3.089 18.093 1.00 81.94 184 ASP A C 1
ATOM 1380 O O . ASP A 1 184 ? -3.745 2.998 18.379 1.00 81.94 184 ASP A O 1
ATOM 1384 N N . THR A 1 185 ? -5.581 2.089 17.481 1.00 81.06 185 THR A N 1
ATOM 1385 C CA . THR A 1 185 ? -4.969 0.765 17.257 1.00 81.06 185 THR A CA 1
ATOM 1386 C C . THR A 1 185 ? -4.895 0.363 15.789 1.00 81.06 185 THR A C 1
ATOM 1388 O O . THR A 1 185 ? -3.871 -0.146 15.333 1.00 81.06 185 THR A O 1
ATOM 1391 N N . THR A 1 186 ? -5.948 0.612 15.014 1.00 85.00 186 THR A N 1
ATOM 1392 C CA . THR A 1 186 ? -6.069 0.173 13.618 1.00 85.00 186 THR A CA 1
ATOM 1393 C C . THR A 1 186 ? -5.135 0.970 12.724 1.00 85.00 186 THR A C 1
ATOM 1395 O O . THR A 1 186 ? -4.451 0.373 11.898 1.00 85.00 186 THR A O 1
ATOM 1398 N N . ILE A 1 187 ? -5.067 2.297 12.881 1.00 86.38 187 ILE A N 1
ATOM 1399 C CA . ILE A 1 187 ? -4.222 3.141 12.024 1.00 86.38 187 ILE A CA 1
ATOM 1400 C C . ILE A 1 187 ? -2.740 2.756 12.168 1.00 86.38 187 ILE A C 1
ATOM 1402 O O . ILE A 1 187 ? -2.138 2.423 11.146 1.00 86.38 187 ILE A O 1
ATOM 1406 N N . PRO A 1 188 ? -2.148 2.692 13.382 1.00 85.38 188 PRO A N 1
ATOM 1407 C CA . PRO A 1 188 ? -0.756 2.272 13.523 1.00 85.38 188 PRO A CA 1
ATOM 1408 C C . PRO A 1 188 ? -0.507 0.857 12.994 1.00 85.38 188 PRO A C 1
ATOM 1410 O O . PRO A 1 188 ? 0.485 0.626 12.307 1.00 85.38 188 PRO A O 1
ATOM 1413 N N . VAL A 1 189 ? -1.397 -0.101 13.268 1.00 86.12 189 VAL A N 1
ATOM 1414 C CA . VAL A 1 189 ? -1.219 -1.489 12.808 1.00 86.12 189 VAL A CA 1
ATOM 1415 C C . VAL A 1 189 ? -1.246 -1.581 11.283 1.00 86.12 189 VAL A C 1
ATOM 1417 O O . VAL A 1 189 ? -0.372 -2.214 10.694 1.00 86.12 189 VAL A O 1
ATOM 1420 N N . VAL A 1 190 ? -2.227 -0.948 10.637 1.00 89.81 190 VAL A N 1
ATOM 1421 C CA . VAL A 1 190 ? -2.377 -1.004 9.178 1.00 89.81 190 VAL A CA 1
ATOM 1422 C C . VAL A 1 190 ? -1.207 -0.317 8.486 1.00 89.81 190 VAL A C 1
ATOM 1424 O O . VAL A 1 190 ? -0.662 -0.899 7.554 1.00 89.81 190 VAL A O 1
ATOM 1427 N N . THR A 1 191 ? -0.782 0.862 8.948 1.00 89.12 191 THR A N 1
ATOM 1428 C CA . THR A 1 191 ? 0.351 1.584 8.349 1.00 89.12 191 THR A CA 1
ATOM 1429 C C . THR A 1 191 ? 1.623 0.743 8.384 1.00 89.12 191 THR A C 1
ATOM 1431 O O . THR A 1 191 ? 2.192 0.471 7.335 1.00 89.12 191 THR A O 1
ATOM 1434 N N . ASN A 1 192 ? 1.998 0.214 9.552 1.00 87.50 192 ASN A N 1
ATOM 1435 C CA . ASN A 1 192 ? 3.223 -0.580 9.677 1.00 87.50 192 ASN A CA 1
ATOM 1436 C C . ASN A 1 192 ? 3.193 -1.860 8.824 1.00 87.50 192 ASN A C 1
ATOM 1438 O O . ASN A 1 192 ? 4.201 -2.262 8.244 1.00 87.50 192 ASN A O 1
ATOM 1442 N N . LEU A 1 193 ? 2.032 -2.516 8.717 1.00 89.81 193 LEU A N 1
ATOM 1443 C CA . LEU A 1 193 ? 1.884 -3.681 7.843 1.00 89.81 193 LEU A CA 1
ATOM 1444 C C . LEU A 1 193 ? 1.968 -3.296 6.363 1.00 89.81 193 LEU A C 1
ATOM 1446 O O . LEU A 1 193 ? 2.605 -4.011 5.590 1.00 89.81 193 LEU A O 1
ATOM 1450 N N . CYS A 1 194 ? 1.355 -2.181 5.966 1.00 91.38 194 CYS A N 1
ATOM 1451 C CA . CYS A 1 194 ? 1.462 -1.651 4.611 1.00 91.38 194 CYS A CA 1
ATOM 1452 C C . CYS A 1 194 ? 2.898 -1.260 4.257 1.00 91.38 194 CYS A C 1
ATOM 1454 O O . CYS A 1 194 ? 3.272 -1.419 3.099 1.00 91.38 194 CYS A O 1
ATOM 1456 N N . ASP A 1 195 ? 3.710 -0.822 5.217 1.00 89.56 195 ASP A N 1
ATOM 1457 C CA . ASP A 1 195 ? 5.102 -0.457 4.953 1.00 89.56 195 ASP A CA 1
ATOM 1458 C C . ASP A 1 195 ? 5.953 -1.681 4.595 1.00 89.56 195 ASP A C 1
ATOM 1460 O O . ASP A 1 195 ? 6.697 -1.679 3.610 1.00 89.56 195 ASP A O 1
ATOM 1464 N N . ILE A 1 196 ? 5.772 -2.780 5.328 1.00 88.00 196 ILE A N 1
ATOM 1465 C CA . ILE A 1 196 ? 6.462 -4.049 5.061 1.00 88.00 196 ILE A CA 1
ATOM 1466 C C . ILE A 1 196 ? 5.935 -4.683 3.769 1.00 88.00 196 ILE A C 1
ATOM 1468 O O . ILE A 1 196 ? 6.701 -5.056 2.877 1.00 88.00 196 ILE A O 1
ATOM 1472 N N . LEU A 1 197 ? 4.611 -4.801 3.649 1.00 91.69 197 LEU A N 1
ATOM 1473 C CA . LEU A 1 197 ? 3.980 -5.431 2.491 1.00 91.69 197 LEU A CA 1
ATOM 1474 C C . LEU A 1 197 ? 4.152 -4.592 1.225 1.00 91.69 197 LEU A C 1
ATOM 1476 O O . LEU A 1 197 ? 4.226 -5.160 0.141 1.00 91.69 197 LEU A O 1
ATOM 1480 N N . GLY A 1 198 ? 4.265 -3.271 1.343 1.00 93.19 198 GLY A N 1
ATOM 1481 C CA . GLY A 1 198 ? 4.488 -2.361 0.226 1.00 93.19 198 GLY A CA 1
ATOM 1482 C C . GLY A 1 198 ? 5.797 -2.650 -0.494 1.00 93.19 198 GLY A C 1
ATOM 1483 O O . GLY A 1 198 ? 5.796 -2.776 -1.718 1.00 93.19 198 GLY A O 1
ATOM 1484 N N . VAL A 1 199 ? 6.887 -2.854 0.253 1.00 91.31 199 VAL A N 1
ATOM 1485 C CA . VAL A 1 199 ? 8.175 -3.264 -0.329 1.00 91.31 199 VAL A CA 1
ATOM 1486 C C . VAL A 1 199 ? 8.070 -4.644 -0.956 1.00 91.31 199 VAL A C 1
ATOM 1488 O O . VAL A 1 199 ? 8.465 -4.812 -2.106 1.00 91.31 199 VAL A O 1
ATOM 1491 N N . ILE A 1 200 ? 7.496 -5.618 -0.248 1.00 91.56 200 ILE A N 1
ATOM 1492 C CA . ILE A 1 200 ? 7.381 -6.999 -0.741 1.00 91.56 200 ILE A CA 1
ATOM 1493 C C . ILE A 1 200 ? 6.572 -7.057 -2.044 1.00 91.56 200 ILE A C 1
ATOM 1495 O O . ILE A 1 200 ? 6.997 -7.691 -3.009 1.00 91.56 200 ILE A O 1
ATOM 1499 N N . VAL A 1 201 ? 5.417 -6.391 -2.091 1.00 94.56 201 VAL A N 1
ATOM 1500 C CA . VAL A 1 201 ? 4.520 -6.391 -3.254 1.00 94.56 201 VAL A CA 1
ATOM 1501 C C . VAL A 1 201 ? 5.146 -5.643 -4.427 1.00 94.56 201 VAL A C 1
ATOM 1503 O O . VAL A 1 201 ? 5.124 -6.162 -5.542 1.00 94.56 201 VAL A O 1
ATOM 1506 N N . LEU A 1 202 ? 5.726 -4.459 -4.201 1.00 94.31 202 LEU A N 1
ATOM 1507 C CA . LEU A 1 202 ? 6.409 -3.700 -5.252 1.00 94.31 202 LEU A CA 1
ATOM 1508 C C . LEU A 1 202 ? 7.537 -4.520 -5.874 1.00 94.31 202 LEU A C 1
ATOM 1510 O O . LEU A 1 202 ? 7.581 -4.700 -7.089 1.00 94.31 202 LEU A O 1
ATOM 1514 N N . SER A 1 203 ? 8.405 -5.051 -5.022 1.00 91.31 203 SER A N 1
ATOM 1515 C CA . SER A 1 203 ? 9.540 -5.869 -5.416 1.00 91.31 203 SER A CA 1
ATOM 1516 C C . SER A 1 203 ? 9.126 -7.145 -6.147 1.00 91.31 203 SER A C 1
ATOM 1518 O O . SER A 1 203 ? 9.670 -7.455 -7.204 1.00 91.31 203 SER A O 1
ATOM 1520 N N . GLY A 1 204 ? 8.126 -7.867 -5.634 1.00 91.81 204 GLY A N 1
ATOM 1521 C CA . GLY A 1 204 ? 7.616 -9.080 -6.272 1.00 91.81 204 GLY A CA 1
ATOM 1522 C C . GLY A 1 204 ? 7.033 -8.813 -7.660 1.00 91.81 204 GLY A C 1
ATOM 1523 O O . GLY A 1 204 ? 7.303 -9.561 -8.596 1.00 91.81 204 GLY A O 1
ATOM 1524 N N . VAL A 1 205 ? 6.278 -7.722 -7.823 1.00 94.31 205 VAL A N 1
ATOM 1525 C CA . VAL A 1 205 ? 5.740 -7.320 -9.132 1.00 94.31 205 VAL A CA 1
ATOM 1526 C C . VAL A 1 205 ? 6.858 -6.882 -10.077 1.00 94.31 205 VAL A C 1
ATOM 1528 O O . VAL A 1 205 ? 6.838 -7.270 -11.242 1.00 94.31 205 VAL A O 1
ATOM 1531 N N . ALA A 1 206 ? 7.841 -6.118 -9.594 1.00 92.25 206 ALA A N 1
ATOM 1532 C CA . ALA A 1 206 ? 8.975 -5.685 -10.406 1.00 92.25 206 ALA A CA 1
ATOM 1533 C C . ALA A 1 206 ? 9.744 -6.878 -10.992 1.00 92.25 206 ALA A C 1
ATOM 1535 O O . ALA A 1 206 ? 10.030 -6.884 -12.185 1.00 92.25 206 ALA A O 1
ATOM 1536 N N . LEU A 1 207 ? 9.990 -7.923 -10.197 1.00 90.81 207 LEU A N 1
ATOM 1537 C CA . LEU A 1 207 ? 10.630 -9.150 -10.679 1.00 90.81 207 LEU A CA 1
ATOM 1538 C C . LEU A 1 207 ? 9.819 -9.854 -11.765 1.00 90.81 207 LEU A C 1
ATOM 1540 O O . LEU A 1 207 ? 10.385 -10.290 -12.758 1.00 90.81 207 LEU A O 1
ATOM 1544 N N . VAL A 1 208 ? 8.500 -9.961 -11.589 1.00 92.25 208 VAL A N 1
ATOM 1545 C CA . VAL A 1 208 ? 7.626 -10.624 -12.570 1.00 92.25 208 VAL A CA 1
ATOM 1546 C C . VAL A 1 208 ? 7.558 -9.849 -13.887 1.00 92.25 208 VAL A C 1
ATOM 1548 O O . VAL A 1 208 ? 7.406 -10.458 -14.938 1.00 92.25 208 VAL A O 1
ATOM 1551 N N . VAL A 1 209 ? 7.642 -8.519 -13.842 1.00 91.88 209 VAL A N 1
ATOM 1552 C CA . VAL A 1 209 ? 7.589 -7.675 -15.045 1.00 91.88 209 VAL A CA 1
ATOM 1553 C C . VAL A 1 209 ? 8.935 -7.637 -15.776 1.00 91.88 209 VAL A C 1
ATOM 1555 O O . VAL A 1 209 ? 8.946 -7.531 -16.999 1.00 91.88 209 VAL A O 1
ATOM 1558 N N . LEU A 1 210 ? 10.054 -7.711 -15.048 1.00 87.06 210 LEU A N 1
ATOM 1559 C CA . LEU A 1 210 ? 11.403 -7.547 -15.607 1.00 87.06 210 LEU A CA 1
ATOM 1560 C C . LEU A 1 210 ? 12.093 -8.849 -16.018 1.00 87.06 210 LEU A C 1
ATOM 1562 O O . LEU A 1 210 ? 13.177 -8.794 -16.598 1.00 87.06 210 LEU A O 1
ATOM 1566 N N . ASN A 1 211 ? 11.487 -9.996 -15.719 1.00 79.44 211 ASN A N 1
ATOM 1567 C CA . ASN A 1 211 ? 12.012 -11.323 -16.030 1.00 79.44 211 ASN A CA 1
ATOM 1568 C C . ASN A 1 211 ? 11.262 -11.973 -17.195 1.00 79.44 211 ASN A C 1
ATOM 1570 O O . ASN A 1 211 ? 11.935 -12.535 -18.086 1.00 79.44 211 ASN A O 1
#

InterPro domains:
  IPR006667 SLC41A/MgtE, integral membrane domain [PF01769] (75-204)
  IPR036739 SLC41A/MgtE divalent cation transporters, integral membrane domain superfamily [G3DSA:1.10.357.20] (30-211)
  IPR036739 SLC41A/MgtE divalent cation transporters, integral membrane domain superfamily [SSF161093] (32-210)
  IPR045349 SLC41A divalent cation transporter [PTHR16228] (16-209)

pLDDT: mean 81.91, std 15.71, range [36.81, 97.69]

Mean predicted aligned error: 11.03 Å

Secondary structure (DSSP, 8-state):
----PPPP----------SSSSSHHHHHHHT-HHHHHHHHHHHHHHHHHHHHHHHHHHHHTHHHHHH-GGGGGHHHHHHHHHHHHHHHHHHHHHHHHHTT-----TT-HHHHHHHHHHHHHHHHHHHHHHHHHHHHHHHHSPPPPHHHHHHHHHHHHHHHHHHHHHHHHHHHHHHHHTT--HHHHHHHHHHHHHHHHHHHHHHHHHHHHH-

Radius of gyration: 27.99 Å; Cα contacts (8 Å, |Δi|>4): 205; chains: 1; bounding box: 60×55×102 Å

Organism: NCBI:txid1699371

Solvent-accessible surface area (backbone atoms only — not comparable to full-atom values): 11581 Å² total; per-residue (Å²): 133,82,90,81,83,89,78,92,85,86,85,85,86,86,88,85,93,81,85,80,76,72,68,62,58,64,62,52,56,62,72,31,69,67,47,48,47,66,59,46,51,60,54,50,52,54,48,53,59,53,48,48,54,35,51,50,59,49,58,80,40,39,67,64,41,70,78,36,51,30,54,61,63,47,52,66,54,48,19,54,50,28,18,50,54,17,37,57,50,30,50,54,49,37,55,30,47,76,68,72,67,59,65,96,48,98,79,41,64,70,59,52,51,50,54,53,50,50,52,52,48,40,54,54,50,22,47,50,45,11,54,49,37,39,56,47,11,66,76,79,44,56,74,63,63,56,67,58,44,30,50,36,31,35,53,23,41,47,54,38,45,53,50,23,51,53,43,26,52,52,38,34,51,52,22,53,78,68,75,44,62,27,69,82,49,24,34,61,52,32,25,57,51,24,43,37,48,28,49,54,41,40,51,54,39,43,51,68,73,76,106

Nearest PDB structures (foldseek):
  5x9h-assembly1_A  TM=8.302E-01  e=1.421E-03  Thermus thermophilus HB8
  4u9l-assembly1_A  TM=7.844E-01  e=2.282E-03  Thermus thermophilus HB8
  3j9t-assembly1_T  TM=3.927E-01  e=2.722E-01  Saccharomyces cerevisiae
  9bru-assembly1_k  TM=3.006E-01  e=7.356E-01  Mus musculus